Protein AF-A0A7S0RAL2-F1 (afdb_monomer)

Structure (mmCIF, N/CA/C/O backbone):
data_AF-A0A7S0RAL2-F1
#
_entry.id   AF-A0A7S0RAL2-F1
#
loop_
_atom_site.group_PDB
_atom_site.id
_atom_site.type_symbol
_atom_site.label_atom_id
_atom_site.label_alt_id
_atom_site.label_comp_id
_atom_site.label_asym_id
_atom_site.label_entity_id
_atom_site.label_seq_id
_atom_site.pdbx_PDB_ins_code
_atom_site.Cartn_x
_atom_site.Cartn_y
_atom_site.Cartn_z
_atom_site.occupancy
_atom_site.B_iso_or_equiv
_atom_site.auth_seq_id
_atom_site.auth_comp_id
_atom_site.auth_asym_id
_atom_site.auth_atom_id
_atom_site.pdbx_PDB_model_num
ATOM 1 N N . MET A 1 1 ? 19.451 -17.741 -14.970 1.00 53.69 1 MET A N 1
ATOM 2 C CA . MET A 1 1 ? 18.753 -16.896 -13.976 1.00 53.69 1 MET A CA 1
ATOM 3 C C . MET A 1 1 ? 18.275 -17.807 -12.854 1.00 53.69 1 MET A C 1
ATOM 5 O O . MET A 1 1 ? 17.764 -18.877 -13.167 1.00 53.69 1 MET A O 1
ATOM 9 N N . GLY A 1 2 ? 18.556 -17.468 -11.593 1.00 55.97 2 GLY A N 1
ATOM 10 C CA . GLY A 1 2 ? 18.489 -18.408 -10.472 1.00 55.97 2 GLY A CA 1
ATOM 11 C C . GLY A 1 2 ? 17.075 -18.847 -10.088 1.00 55.97 2 GLY A C 1
ATOM 12 O O . GLY A 1 2 ? 16.142 -18.049 -10.054 1.00 55.97 2 GLY A O 1
ATOM 13 N N . PHE A 1 3 ? 16.937 -20.123 -9.722 1.00 60.19 3 PHE A N 1
ATOM 14 C CA . PHE A 1 3 ? 15.756 -20.739 -9.095 1.00 60.19 3 PHE A CA 1
ATOM 15 C C . PHE A 1 3 ? 15.164 -19.904 -7.933 1.00 60.19 3 PHE A C 1
ATOM 17 O O . PHE A 1 3 ? 13.965 -19.965 -7.647 1.00 60.19 3 PHE A O 1
ATOM 24 N N . LEU A 1 4 ? 15.998 -19.077 -7.296 1.00 65.38 4 LEU A N 1
ATOM 25 C CA . LEU A 1 4 ? 15.668 -18.214 -6.164 1.00 65.38 4 LEU A CA 1
ATOM 26 C C . LEU A 1 4 ? 14.672 -17.087 -6.497 1.00 65.38 4 LEU A C 1
ATOM 28 O O . LEU A 1 4 ? 13.792 -16.811 -5.687 1.00 65.38 4 LEU A O 1
ATOM 32 N N . SER A 1 5 ? 14.734 -16.457 -7.677 1.00 70.19 5 SER A N 1
ATOM 33 C CA . SER A 1 5 ? 13.806 -15.358 -8.013 1.00 70.19 5 SER A CA 1
ATOM 34 C C . SER A 1 5 ? 12.401 -15.863 -8.357 1.00 70.19 5 SER A C 1
ATOM 36 O O . SER A 1 5 ? 11.403 -15.275 -7.936 1.00 70.19 5 SER A O 1
ATOM 38 N N . HIS A 1 6 ? 12.316 -16.998 -9.059 1.00 76.38 6 HIS A N 1
ATOM 39 C CA . HIS A 1 6 ? 11.044 -17.640 -9.395 1.00 76.38 6 HIS A CA 1
ATOM 40 C C . HIS A 1 6 ? 10.323 -18.148 -8.139 1.00 76.38 6 HIS A C 1
ATOM 42 O O . HIS A 1 6 ? 9.133 -17.889 -7.947 1.00 76.38 6 HIS A O 1
ATOM 48 N N . SER A 1 7 ? 11.058 -18.828 -7.254 1.00 83.94 7 SER A N 1
ATOM 49 C CA . SER A 1 7 ? 10.525 -19.307 -5.975 1.00 83.94 7 SER A CA 1
ATOM 50 C C . SER A 1 7 ? 10.104 -18.151 -5.064 1.00 83.94 7 SER A C 1
ATOM 52 O O . SER A 1 7 ? 9.001 -18.191 -4.524 1.00 83.94 7 SER A O 1
ATOM 54 N N . ALA A 1 8 ? 10.896 -17.078 -4.965 1.00 86.62 8 ALA A N 1
ATOM 55 C CA . ALA A 1 8 ? 10.539 -15.896 -4.177 1.00 86.62 8 ALA A CA 1
ATOM 56 C C . ALA A 1 8 ? 9.248 -15.212 -4.665 1.00 86.62 8 ALA A C 1
ATOM 58 O O . ALA A 1 8 ? 8.405 -14.840 -3.848 1.00 86.62 8 ALA A O 1
ATOM 59 N N . GLY A 1 9 ? 9.052 -15.086 -5.983 1.00 90.56 9 GLY A N 1
ATOM 60 C CA . GLY A 1 9 ? 7.821 -14.528 -6.554 1.00 90.56 9 GLY A CA 1
ATOM 61 C C . GLY A 1 9 ? 6.576 -15.370 -6.244 1.00 90.56 9 GLY A C 1
ATOM 62 O O . GLY A 1 9 ? 5.520 -14.825 -5.918 1.00 90.56 9 GLY A O 1
ATOM 63 N N . LEU A 1 10 ? 6.691 -16.701 -6.286 1.00 92.06 10 LEU A N 1
ATOM 64 C CA . LEU A 1 10 ? 5.607 -17.602 -5.877 1.00 92.06 10 LEU A CA 1
ATOM 65 C C . LEU A 1 10 ? 5.315 -17.500 -4.377 1.00 92.06 10 LEU A C 1
ATOM 67 O O . LEU A 1 10 ? 4.150 -17.400 -3.991 1.00 92.06 10 LEU A O 1
ATOM 71 N N . VAL A 1 11 ? 6.356 -17.469 -3.540 1.00 95.12 11 VAL A N 1
ATOM 72 C CA . VAL A 1 11 ? 6.219 -17.309 -2.085 1.00 95.12 11 VAL A CA 1
ATOM 73 C C . VAL A 1 11 ? 5.500 -16.004 -1.751 1.00 95.12 11 VAL A C 1
ATOM 75 O O . VAL A 1 11 ? 4.559 -16.034 -0.963 1.00 95.12 11 VAL A O 1
ATOM 78 N N . LEU A 1 12 ? 5.854 -14.881 -2.389 1.00 95.75 12 LEU A N 1
ATOM 79 C CA . LEU A 1 12 ? 5.143 -13.609 -2.201 1.00 95.75 12 LEU A CA 1
ATOM 80 C C . LEU A 1 12 ? 3.639 -13.744 -2.457 1.00 95.75 12 LEU A C 1
ATOM 82 O O . LEU A 1 12 ? 2.837 -13.295 -1.645 1.00 95.75 12 LEU A O 1
ATOM 86 N N . ARG A 1 13 ? 3.240 -14.422 -3.536 1.00 95.50 13 ARG A N 1
ATOM 87 C CA . ARG A 1 13 ? 1.819 -14.598 -3.872 1.00 95.50 13 ARG A CA 1
ATOM 88 C C . ARG A 1 13 ? 1.082 -15.501 -2.896 1.00 95.50 13 ARG A C 1
ATOM 90 O O . ARG A 1 13 ? -0.059 -15.206 -2.549 1.00 95.50 13 ARG A O 1
ATOM 97 N N . VAL A 1 14 ? 1.730 -16.558 -2.407 1.00 97.75 14 VAL A N 1
ATOM 98 C CA . VAL A 1 14 ? 1.182 -17.387 -1.322 1.00 97.75 14 VAL A CA 1
ATOM 99 C C . VAL A 1 14 ? 0.990 -16.545 -0.058 1.00 97.75 14 VAL A C 1
ATOM 101 O O . VAL A 1 14 ? -0.061 -16.626 0.576 1.00 97.75 14 VAL A O 1
ATOM 104 N N . LEU A 1 15 ? 1.954 -15.683 0.274 1.00 98.25 15 LEU A N 1
ATOM 105 C CA . LEU A 1 15 ? 1.847 -14.767 1.409 1.00 98.25 15 LEU A CA 1
ATOM 106 C C . LEU A 1 15 ? 0.734 -13.723 1.217 1.00 98.25 15 LEU A C 1
ATOM 108 O O . LEU A 1 15 ? 0.061 -13.396 2.189 1.00 98.25 15 LEU A O 1
ATOM 112 N N . TYR A 1 16 ? 0.473 -13.244 -0.005 1.00 98.19 16 TYR A N 1
ATOM 113 C CA . TYR A 1 16 ? -0.676 -12.369 -0.286 1.00 98.19 16 TYR A CA 1
ATOM 114 C C . TYR A 1 16 ? -2.007 -13.080 -0.063 1.00 98.19 16 TYR A C 1
ATOM 116 O O . TYR A 1 16 ? -2.922 -12.509 0.527 1.00 98.19 16 TYR A O 1
ATOM 124 N N . ILE A 1 17 ? -2.120 -14.335 -0.502 1.00 98.00 17 ILE A N 1
ATOM 125 C CA . ILE A 1 17 ? -3.319 -15.143 -0.261 1.00 98.00 17 ILE A CA 1
ATOM 126 C C . ILE A 1 17 ? -3.504 -15.345 1.245 1.00 98.00 17 ILE A C 1
ATOM 128 O O . ILE A 1 17 ? -4.602 -15.133 1.754 1.00 98.00 17 ILE A O 1
ATOM 132 N N . ALA A 1 18 ? -2.432 -15.680 1.969 1.00 98.19 18 ALA A N 1
ATOM 133 C CA . ALA A 1 18 ? -2.465 -15.797 3.422 1.00 98.19 18 ALA A CA 1
ATOM 134 C C . ALA A 1 18 ? -2.881 -14.478 4.094 1.00 98.19 18 ALA A C 1
ATOM 136 O O . ALA A 1 18 ? -3.736 -14.498 4.975 1.00 98.19 18 ALA A O 1
ATOM 137 N N . TRP A 1 19 ? -2.347 -13.333 3.646 1.00 98.25 19 TRP A N 1
ATOM 138 C CA . TRP A 1 19 ? -2.747 -12.009 4.129 1.00 98.25 19 TRP A CA 1
ATOM 139 C C . TRP A 1 19 ? -4.249 -11.800 3.997 1.00 98.25 19 TRP A C 1
ATOM 141 O O . TRP A 1 19 ? -4.912 -11.475 4.981 1.00 98.25 19 TRP A O 1
ATOM 151 N N . VAL A 1 20 ? -4.781 -12.017 2.787 1.00 96.44 20 VAL A N 1
ATOM 152 C CA . VAL A 1 20 ? -6.209 -11.881 2.507 1.00 96.44 20 VAL A CA 1
ATOM 153 C C . VAL A 1 20 ? -6.984 -12.814 3.433 1.00 96.44 20 VAL A C 1
ATOM 155 O O . VAL A 1 20 ? -7.770 -12.342 4.236 1.00 96.44 20 VAL A O 1
ATOM 158 N N . VAL A 1 21 ? -6.706 -14.115 3.447 1.00 95.81 21 VAL A N 1
ATOM 159 C CA . VAL A 1 21 ? -7.434 -15.063 4.310 1.00 95.81 21 VAL A CA 1
ATOM 160 C C . VAL A 1 21 ? -7.442 -14.627 5.782 1.00 95.81 21 VAL A C 1
ATOM 162 O O . VAL A 1 21 ? -8.502 -14.619 6.407 1.00 95.81 21 VAL A O 1
ATOM 165 N N . VAL A 1 22 ? -6.300 -14.206 6.332 1.00 96.12 22 VAL A N 1
ATOM 166 C CA . VAL A 1 22 ? -6.208 -13.811 7.745 1.00 96.12 22 VAL A CA 1
ATOM 167 C C . VAL A 1 22 ? -6.958 -12.505 8.028 1.00 96.12 22 VAL A C 1
ATOM 169 O O . VAL A 1 22 ? -7.634 -12.429 9.054 1.00 96.12 22 VAL A O 1
ATOM 172 N N . ILE A 1 23 ? -6.908 -11.491 7.152 1.00 94.00 23 ILE A N 1
ATOM 173 C CA . ILE A 1 23 ? -7.658 -10.239 7.384 1.00 94.00 23 ILE A CA 1
ATOM 174 C C . ILE A 1 23 ? -9.172 -10.472 7.314 1.00 94.00 23 ILE A C 1
ATOM 176 O O . ILE A 1 23 ? -9.925 -9.910 8.107 1.00 94.00 23 ILE A O 1
ATOM 180 N N . LEU A 1 24 ? -9.618 -11.379 6.444 1.00 91.38 24 LEU A N 1
ATOM 181 C CA . LEU A 1 24 ? -11.019 -11.789 6.358 1.00 91.38 24 LEU A CA 1
ATOM 182 C C . LEU A 1 24 ? -11.475 -12.571 7.605 1.00 91.38 24 LEU A C 1
ATOM 184 O O . LEU A 1 24 ? -12.574 -12.351 8.127 1.00 91.38 24 LEU A O 1
ATOM 188 N N . MET A 1 25 ? -10.619 -13.457 8.125 1.00 91.25 25 MET A N 1
ATOM 189 C CA . MET A 1 25 ? -10.857 -14.142 9.401 1.00 91.25 25 MET A CA 1
ATOM 190 C C . MET A 1 25 ? -10.917 -13.152 10.565 1.00 91.25 25 MET A C 1
ATOM 192 O O . MET A 1 25 ? -11.799 -13.265 11.414 1.00 91.25 25 MET A O 1
ATOM 196 N N . TRP A 1 26 ? -10.026 -12.156 10.590 1.00 90.88 26 TRP A N 1
ATOM 197 C CA . TRP A 1 26 ? -10.006 -11.136 11.635 1.00 90.88 26 TRP A CA 1
ATOM 198 C C . TRP A 1 26 ? -11.343 -10.397 11.731 1.00 90.88 26 TRP A C 1
ATOM 200 O O . TRP A 1 26 ? -11.911 -10.306 12.819 1.00 90.88 26 TRP A O 1
ATOM 210 N N . PHE A 1 27 ? -11.900 -9.955 10.602 1.00 86.62 27 PHE A N 1
ATOM 211 C CA . PHE A 1 27 ? -13.203 -9.283 10.593 1.00 86.62 27 PHE A CA 1
ATOM 212 C C . PHE A 1 27 ? -14.347 -10.199 11.017 1.00 86.62 27 PHE A C 1
ATOM 214 O O . PHE A 1 27 ? -15.251 -9.757 11.724 1.00 86.62 27 PHE A O 1
ATOM 221 N N . SER A 1 28 ? -14.268 -11.485 10.674 1.00 86.38 28 SER A N 1
ATOM 222 C CA . SER A 1 28 ? -15.237 -12.481 11.139 1.00 86.38 28 SER A CA 1
ATOM 223 C C . SER A 1 28 ? -15.218 -12.617 12.671 1.00 86.38 28 SER A C 1
ATOM 225 O O . SER A 1 28 ? -16.270 -12.773 13.286 1.00 86.38 28 SER A O 1
ATOM 227 N N . TYR A 1 29 ? -14.050 -12.478 13.313 1.00 86.12 29 TYR A N 1
ATOM 228 C CA . TYR A 1 29 ? -13.937 -12.457 14.776 1.00 86.12 29 TYR A CA 1
ATOM 229 C C . TYR A 1 29 ? -14.440 -11.163 15.424 1.00 86.12 29 TYR A C 1
ATOM 231 O O . TYR A 1 29 ? -14.793 -11.185 16.602 1.00 86.12 29 TYR A O 1
ATOM 239 N N . GLU A 1 30 ? -14.470 -10.034 14.710 1.00 76.44 30 GLU A N 1
ATOM 240 C CA . GLU A 1 30 ? -15.040 -8.779 15.229 1.00 76.44 30 GLU A CA 1
ATOM 241 C C . GLU A 1 30 ? -16.576 -8.776 15.250 1.00 76.44 30 GLU A C 1
ATOM 243 O O . GLU A 1 30 ? -17.173 -7.885 15.849 1.00 76.44 30 GLU A O 1
ATOM 248 N N . GLY A 1 31 ? -17.230 -9.777 14.647 1.00 67.12 31 GLY A N 1
ATOM 249 C CA . GLY A 1 31 ? -18.690 -9.912 14.676 1.00 67.12 31 GLY A CA 1
ATOM 250 C C . GLY A 1 31 ? -19.434 -8.836 13.879 1.00 67.12 31 GLY A C 1
ATOM 251 O O . GLY A 1 31 ? -20.654 -8.729 13.980 1.00 67.12 31 GLY A O 1
ATOM 252 N N . LEU A 1 32 ? -18.715 -8.040 13.085 1.00 60.72 32 LEU A N 1
ATOM 253 C CA . LEU A 1 32 ? -19.287 -7.148 12.087 1.00 60.72 32 LEU A CA 1
ATOM 254 C C . LEU A 1 32 ? -19.414 -7.942 10.792 1.00 60.72 32 LEU A C 1
ATOM 256 O O . LEU A 1 32 ? -18.402 -8.375 10.233 1.00 60.72 32 LEU A O 1
ATOM 260 N N . ASN A 1 33 ? -20.641 -8.136 10.297 1.00 59.34 33 ASN A N 1
ATOM 261 C CA . ASN A 1 33 ? -20.794 -8.615 8.929 1.00 59.34 33 ASN A CA 1
ATOM 262 C C . ASN A 1 33 ? -20.055 -7.629 8.021 1.00 59.34 33 ASN A C 1
ATOM 264 O O . ASN A 1 33 ? -20.080 -6.420 8.236 1.00 59.34 33 ASN A O 1
ATOM 268 N N . TRP A 1 34 ? -19.372 -8.160 7.019 1.00 55.97 34 TRP A N 1
ATOM 269 C CA . TRP A 1 34 ? -18.393 -7.472 6.176 1.00 55.97 34 TRP A CA 1
ATOM 270 C C . TRP A 1 34 ? -18.851 -6.152 5.542 1.00 55.97 34 TRP A C 1
ATOM 272 O O . TRP A 1 34 ? -18.027 -5.358 5.093 1.00 55.97 34 TRP A O 1
ATOM 282 N N . PHE A 1 35 ? -20.164 -5.944 5.499 1.00 62.31 35 PHE A N 1
ATOM 283 C CA . PHE A 1 35 ? -20.834 -4.799 4.902 1.00 62.31 35 PHE A CA 1
ATOM 284 C C . PHE A 1 35 ? -21.908 -4.202 5.819 1.00 62.31 35 PHE A C 1
ATOM 286 O O . PHE A 1 35 ? -22.641 -3.315 5.387 1.00 62.31 35 PHE A O 1
ATOM 293 N N . ASP A 1 36 ? -22.013 -4.672 7.064 1.00 66.38 36 ASP A N 1
ATOM 294 C CA . ASP A 1 36 ? -22.975 -4.122 8.007 1.00 66.38 36 ASP A CA 1
ATOM 295 C C . ASP A 1 36 ? -22.509 -2.783 8.550 1.00 66.38 36 ASP A C 1
ATOM 297 O O . ASP A 1 36 ? -21.322 -2.468 8.685 1.00 66.38 36 ASP A O 1
ATOM 301 N N . THR A 1 37 ? -23.500 -1.976 8.882 1.00 76.44 37 THR A N 1
ATOM 302 C CA . THR A 1 37 ? -23.275 -0.684 9.490 1.00 76.44 37 THR A CA 1
ATOM 303 C C . THR A 1 37 ? -23.002 -0.810 10.985 1.00 76.44 37 THR A C 1
ATOM 305 O O . THR A 1 37 ? -23.701 -1.527 11.700 1.00 76.44 37 THR A O 1
ATOM 308 N N . GLU A 1 38 ? -22.038 -0.047 11.488 1.00 80.62 38 GLU A N 1
ATOM 309 C CA . GLU A 1 38 ? -21.788 0.076 12.922 1.00 80.62 38 GLU A CA 1
ATOM 310 C C . GLU A 1 38 ? -22.847 0.974 13.583 1.00 80.62 38 GLU A C 1
ATOM 312 O O . GLU A 1 38 ? -23.448 1.839 12.945 1.00 80.62 38 GLU A O 1
ATOM 317 N N . LYS A 1 39 ? -23.079 0.805 14.888 1.00 76.00 39 LYS A N 1
ATOM 318 C CA . LYS A 1 39 ? -24.023 1.659 15.625 1.00 76.00 39 LYS A CA 1
ATOM 319 C C . LYS A 1 39 ? -23.447 3.063 15.835 1.00 76.00 39 LYS A C 1
ATOM 321 O O . LYS A 1 39 ? -22.271 3.211 16.187 1.00 76.00 39 LYS A O 1
ATOM 326 N N . LYS A 1 40 ? -24.286 4.090 15.673 1.00 75.62 40 LYS A N 1
ATOM 327 C CA . LYS A 1 40 ? -23.977 5.455 16.124 1.00 75.62 40 LYS A CA 1
ATOM 328 C C . LYS A 1 40 ? -23.982 5.546 17.647 1.00 75.62 40 LYS A C 1
ATOM 330 O O . LYS A 1 40 ? -24.638 4.759 18.327 1.00 75.62 40 LYS A O 1
ATOM 335 N N . LYS A 1 41 ? -23.289 6.557 18.180 1.00 68.38 41 LYS A N 1
ATOM 336 C CA . LYS A 1 41 ? -23.316 6.886 19.616 1.00 68.38 41 LYS A CA 1
ATOM 337 C C . LYS A 1 41 ? -24.685 7.378 20.101 1.00 68.38 41 LYS A C 1
ATOM 339 O O . LYS A 1 41 ? -24.994 7.192 21.269 1.00 68.38 41 LYS A O 1
ATOM 344 N N . ASP A 1 42 ? -25.482 7.993 19.232 1.00 73.75 42 ASP A N 1
ATOM 345 C CA . ASP A 1 42 ? -26.793 8.576 19.554 1.00 73.75 42 ASP A CA 1
ATOM 346 C C . ASP A 1 42 ? -27.969 7.590 19.401 1.00 73.75 42 ASP A C 1
ATOM 348 O O . ASP A 1 42 ? -29.120 7.971 19.589 1.00 73.75 42 ASP A O 1
ATOM 352 N N . GLY A 1 43 ? -27.700 6.323 19.064 1.0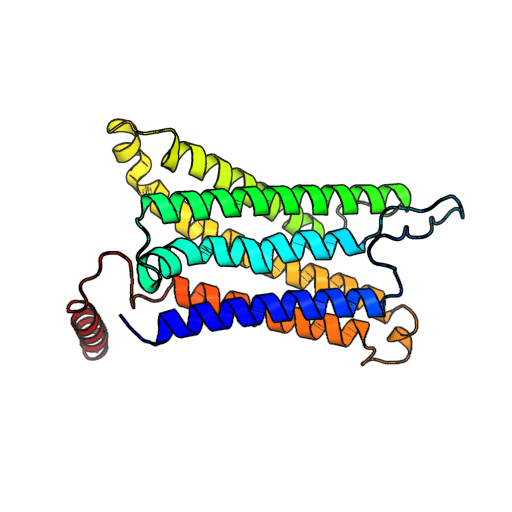0 64.81 43 GLY A N 1
ATOM 353 C CA . GLY A 1 43 ? -28.737 5.308 18.854 1.00 64.81 43 GLY A CA 1
ATOM 354 C C . GLY A 1 43 ? -29.516 5.440 17.538 1.00 64.81 43 GLY A C 1
ATOM 355 O O . GLY A 1 43 ? -30.482 4.704 17.346 1.00 64.81 43 GLY A O 1
ATOM 356 N N . GLY A 1 44 ? -29.114 6.342 16.632 1.00 66.81 44 GLY A N 1
ATOM 357 C CA . GLY A 1 44 ? -29.694 6.464 15.292 1.00 66.81 44 GLY A CA 1
ATOM 358 C C . GLY A 1 44 ? -29.329 5.308 14.344 1.00 66.81 44 GLY A C 1
ATOM 359 O O . GLY A 1 44 ? -28.794 4.277 14.750 1.00 66.81 44 GLY A O 1
ATOM 360 N N . GLY A 1 45 ? -29.607 5.492 13.045 1.00 70.81 45 GLY A N 1
ATOM 361 C CA . GLY A 1 45 ? -29.279 4.519 11.990 1.00 70.81 45 GLY A CA 1
ATOM 362 C C . GLY A 1 45 ? -27.782 4.187 11.882 1.00 70.81 45 GLY A C 1
ATOM 363 O O . GLY A 1 45 ? -26.938 4.817 12.515 1.00 70.81 45 GLY A O 1
ATOM 364 N N . GLY A 1 46 ? -27.440 3.199 11.060 1.00 79.69 46 GLY A N 1
ATOM 365 C CA . GLY A 1 46 ? -26.081 2.673 10.965 1.00 79.69 46 GLY A CA 1
ATOM 366 C C . GLY A 1 46 ? -25.048 3.583 10.276 1.00 79.69 46 GLY A C 1
ATOM 367 O O . GLY A 1 46 ? -25.388 4.342 9.371 1.00 79.69 46 GLY A O 1
ATOM 368 N N . VAL A 1 47 ? -23.777 3.483 10.687 1.00 83.69 47 VAL A N 1
ATOM 369 C CA . VAL A 1 47 ? -22.613 4.139 10.055 1.00 83.69 47 VAL A CA 1
ATOM 370 C C . VAL A 1 47 ? -21.786 3.153 9.250 1.00 83.69 47 VAL A C 1
ATOM 372 O O . VAL A 1 47 ? -21.764 1.963 9.550 1.00 83.69 47 VAL A O 1
ATOM 375 N N . VAL A 1 48 ? -21.051 3.637 8.253 1.00 86.44 48 VAL A N 1
ATOM 376 C CA . VAL A 1 48 ? -20.136 2.781 7.481 1.00 86.44 48 VAL A CA 1
ATOM 377 C C . VAL A 1 48 ? -19.115 2.099 8.395 1.00 86.44 48 VAL A C 1
ATOM 379 O O . VAL A 1 48 ? -18.577 2.754 9.284 1.00 86.44 48 VAL A O 1
ATOM 382 N N . SER A 1 49 ? -18.844 0.803 8.209 1.00 88.81 49 SER A N 1
ATOM 383 C CA . SER A 1 49 ? -17.906 0.095 9.087 1.00 88.81 49 SER A CA 1
ATOM 384 C C . SER A 1 49 ? -16.480 0.637 8.966 1.00 88.81 49 SER A C 1
ATOM 386 O O . SER A 1 49 ? -15.984 0.922 7.873 1.00 88.81 49 SER A O 1
ATOM 388 N N . PHE A 1 50 ? -15.796 0.728 10.104 1.00 90.00 50 PHE A N 1
ATOM 389 C CA . PHE A 1 50 ? -14.372 1.005 10.179 1.00 90.00 50 PHE A CA 1
ATOM 390 C C . PHE A 1 50 ? -13.553 -0.057 9.441 1.00 90.00 50 PHE A C 1
ATOM 392 O O . PHE A 1 50 ? -12.528 0.297 8.874 1.00 90.00 50 PHE A O 1
ATOM 399 N N . ASN A 1 51 ? -14.005 -1.317 9.381 1.00 91.38 51 ASN A N 1
ATOM 400 C CA . ASN A 1 51 ? -13.248 -2.444 8.815 1.00 91.38 51 ASN A CA 1
ATOM 401 C C . ASN A 1 51 ? -12.899 -2.275 7.332 1.00 91.38 51 ASN A C 1
ATOM 403 O O . ASN A 1 51 ? -11.902 -2.828 6.865 1.00 91.38 51 ASN A O 1
ATOM 407 N N . PHE A 1 52 ? -13.632 -1.431 6.602 1.00 91.81 52 PHE A N 1
ATOM 408 C CA . PHE A 1 52 ? -13.235 -1.054 5.252 1.00 91.81 52 PHE A CA 1
ATOM 409 C C . PHE A 1 52 ? -11.887 -0.329 5.214 1.00 91.81 52 PHE A C 1
ATOM 411 O O . PHE A 1 52 ? -11.118 -0.531 4.281 1.00 91.81 52 PHE A O 1
ATOM 418 N N . HIS A 1 53 ? -11.557 0.480 6.219 1.00 95.00 53 HIS A N 1
ATOM 419 C CA . HIS A 1 53 ? -10.283 1.186 6.259 1.00 95.00 53 HIS A CA 1
ATOM 420 C C . HIS A 1 53 ? -9.075 0.229 6.262 1.00 95.00 53 HIS A C 1
ATOM 422 O O . HIS A 1 53 ? -8.312 0.262 5.295 1.00 95.00 53 HIS A O 1
ATOM 428 N N . PRO A 1 54 ? -8.890 -0.669 7.254 1.00 95.06 54 PRO A N 1
ATOM 429 C CA . PRO A 1 54 ? -7.783 -1.615 7.227 1.00 95.06 54 PRO A CA 1
ATOM 430 C C . PRO A 1 54 ? -7.867 -2.577 6.035 1.00 95.06 54 PRO A C 1
ATOM 432 O O . PRO A 1 54 ? -6.817 -2.956 5.523 1.00 95.06 54 PRO A O 1
ATOM 435 N N . LEU A 1 55 ? -9.061 -2.925 5.532 1.00 94.62 55 LEU A N 1
ATOM 436 C CA . LEU A 1 55 ? -9.202 -3.745 4.322 1.00 94.62 55 LEU A CA 1
ATOM 437 C C . LEU A 1 55 ? -8.596 -3.059 3.092 1.00 94.62 55 LEU A C 1
ATOM 439 O O . LEU A 1 55 ? -7.670 -3.588 2.482 1.00 94.62 55 LEU A O 1
ATOM 443 N N . PHE A 1 56 ? -9.101 -1.873 2.740 1.00 97.00 56 PHE A N 1
ATOM 444 C CA . PHE A 1 56 ? -8.672 -1.146 1.547 1.00 97.00 56 PHE A CA 1
ATOM 445 C C . PHE A 1 56 ? -7.215 -0.690 1.662 1.00 97.00 56 PHE A C 1
ATOM 447 O O . PHE A 1 56 ? -6.449 -0.870 0.716 1.00 97.00 56 PHE A O 1
ATOM 454 N N . MET A 1 57 ? -6.807 -0.153 2.818 1.00 98.12 57 MET A N 1
ATOM 455 C CA . MET A 1 57 ? -5.443 0.350 3.014 1.00 98.12 57 MET A CA 1
ATOM 456 C C . MET A 1 57 ? -4.412 -0.778 2.989 1.00 98.12 57 MET A C 1
ATOM 458 O O . MET A 1 57 ? -3.388 -0.654 2.319 1.00 98.12 57 MET A O 1
ATOM 462 N N . SER A 1 58 ? -4.668 -1.892 3.683 1.00 97.00 58 SER A N 1
ATOM 463 C CA . SER A 1 58 ? -3.700 -2.990 3.696 1.00 97.00 58 SER A CA 1
ATOM 464 C C . SER A 1 58 ? -3.670 -3.761 2.383 1.00 97.00 58 SER A C 1
ATOM 466 O O . SER A 1 58 ? -2.589 -4.132 1.944 1.00 97.00 58 SER A O 1
ATOM 468 N N . PHE A 1 59 ? -4.803 -3.945 1.701 1.00 98.12 59 PHE A N 1
ATOM 469 C CA . PHE A 1 59 ? -4.798 -4.557 0.374 1.00 98.12 59 PHE A CA 1
ATOM 470 C C . PHE A 1 59 ? -4.036 -3.689 -0.637 1.00 98.12 59 PHE A C 1
ATOM 472 O O . PHE A 1 59 ? -3.225 -4.203 -1.409 1.00 98.12 59 PHE A O 1
ATOM 479 N N . ALA A 1 60 ? -4.221 -2.364 -0.583 1.00 98.56 60 ALA A N 1
ATOM 480 C CA . ALA A 1 60 ? -3.457 -1.429 -1.400 1.00 98.56 60 ALA A CA 1
ATOM 481 C C . ALA A 1 60 ? -1.951 -1.542 -1.143 1.00 98.56 60 ALA A C 1
ATOM 483 O O . ALA A 1 60 ? -1.183 -1.682 -2.084 1.00 98.56 60 ALA A O 1
ATOM 484 N N . VAL A 1 61 ? -1.515 -1.501 0.116 1.00 98.50 61 VAL A N 1
ATOM 485 C CA . VAL A 1 61 ? -0.084 -1.425 0.447 1.00 98.50 61 VAL A CA 1
ATOM 486 C C . VAL A 1 61 ? 0.594 -2.798 0.438 1.00 98.50 61 VAL A C 1
ATOM 488 O O . VAL A 1 61 ? 1.625 -2.971 -0.206 1.00 98.50 61 VAL A O 1
ATOM 491 N N . VAL A 1 62 ? 0.032 -3.779 1.142 1.00 98.62 62 VAL A N 1
ATOM 492 C CA . VAL A 1 62 ? 0.684 -5.075 1.397 1.00 98.62 62 VAL A CA 1
ATOM 493 C C . VAL A 1 62 ? 0.623 -6.012 0.195 1.00 98.62 62 VAL A C 1
ATOM 495 O O . VAL A 1 62 ? 1.507 -6.845 0.019 1.00 98.62 62 VAL A O 1
ATOM 498 N N . VAL A 1 63 ? -0.415 -5.886 -0.634 1.00 98.50 63 VAL A N 1
ATOM 499 C CA . VAL A 1 63 ? -0.596 -6.744 -1.810 1.00 98.50 63 VAL A CA 1
ATOM 500 C C . VAL A 1 63 ? -0.255 -5.972 -3.079 1.00 98.50 63 VAL A C 1
ATOM 502 O O . VAL A 1 63 ? 0.726 -6.283 -3.753 1.00 98.50 63 VAL A O 1
ATOM 505 N N . LEU A 1 64 ? -1.039 -4.941 -3.406 1.00 98.50 64 LEU A N 1
ATOM 506 C CA . LEU A 1 64 ? -0.944 -4.285 -4.712 1.00 98.50 64 LEU A CA 1
ATOM 507 C C . LEU A 1 64 ? 0.341 -3.466 -4.878 1.00 98.50 64 LEU A C 1
ATOM 509 O O . LEU A 1 64 ? 1.003 -3.579 -5.908 1.00 98.50 64 LEU A O 1
ATOM 513 N N . MET A 1 65 ? 0.713 -2.659 -3.882 1.00 98.44 65 MET A N 1
ATOM 514 C CA . MET A 1 65 ? 1.918 -1.830 -3.940 1.00 98.44 65 MET A CA 1
ATOM 515 C C . MET A 1 65 ? 3.174 -2.700 -3.894 1.00 98.44 65 MET A C 1
ATOM 517 O O . MET A 1 65 ? 4.123 -2.422 -4.626 1.00 98.44 65 MET A O 1
ATOM 521 N N . THR A 1 66 ? 3.174 -3.783 -3.107 1.00 98.31 66 THR A N 1
ATOM 522 C CA . THR A 1 66 ? 4.268 -4.760 -3.126 1.00 98.31 66 THR A CA 1
ATOM 523 C C . THR A 1 66 ? 4.435 -5.393 -4.507 1.00 98.31 66 THR A C 1
ATOM 525 O O . THR A 1 66 ? 5.542 -5.340 -5.044 1.00 98.31 66 THR A O 1
ATOM 528 N N . GLU A 1 67 ? 3.364 -5.921 -5.115 1.00 97.50 67 GLU A N 1
ATOM 529 C CA . GLU A 1 67 ? 3.423 -6.515 -6.463 1.00 97.50 67 GLU A CA 1
ATOM 530 C C . GLU A 1 67 ? 3.863 -5.471 -7.504 1.00 97.50 67 GLU A C 1
ATOM 532 O O . GLU A 1 67 ? 4.714 -5.745 -8.352 1.00 97.50 67 GLU A O 1
ATOM 537 N N . ALA A 1 68 ? 3.364 -4.234 -7.403 1.00 97.19 68 ALA A N 1
ATOM 538 C CA . ALA A 1 68 ? 3.775 -3.137 -8.275 1.00 97.19 68 ALA A CA 1
ATOM 539 C C . ALA A 1 68 ? 5.278 -2.857 -8.168 1.00 97.19 68 ALA A C 1
ATOM 541 O O . ALA A 1 68 ? 5.946 -2.674 -9.190 1.00 97.19 68 ALA A O 1
ATOM 542 N N . MET A 1 69 ? 5.826 -2.842 -6.952 1.00 95.38 69 MET A N 1
ATOM 543 C CA . MET A 1 69 ? 7.244 -2.590 -6.709 1.00 95.38 69 MET A CA 1
ATOM 544 C C . MET A 1 69 ? 8.133 -3.677 -7.318 1.00 95.38 69 MET A C 1
ATOM 546 O O . MET A 1 69 ? 9.117 -3.349 -7.980 1.00 95.38 69 MET A O 1
ATOM 550 N N . VAL A 1 70 ? 7.781 -4.956 -7.154 1.00 94.50 70 VAL A N 1
ATOM 551 C CA . VAL A 1 70 ? 8.586 -6.080 -7.672 1.00 94.50 70 VAL A CA 1
ATOM 552 C C . VAL A 1 70 ? 8.306 -6.421 -9.141 1.00 94.50 70 VAL A C 1
ATOM 554 O O . VAL A 1 70 ? 9.044 -7.212 -9.728 1.00 94.50 70 VAL A O 1
ATOM 557 N N . SER A 1 71 ? 7.288 -5.813 -9.761 1.00 93.25 71 SER A N 1
ATOM 558 C CA . SER A 1 71 ? 6.828 -6.128 -11.124 1.00 93.25 71 SER A CA 1
ATOM 559 C C . SER A 1 71 ? 7.938 -6.129 -12.178 1.00 93.25 71 SER A C 1
ATOM 561 O O . SER A 1 71 ? 8.047 -7.086 -12.932 1.00 93.25 71 SER A O 1
ATOM 563 N N . TYR A 1 72 ? 8.822 -5.12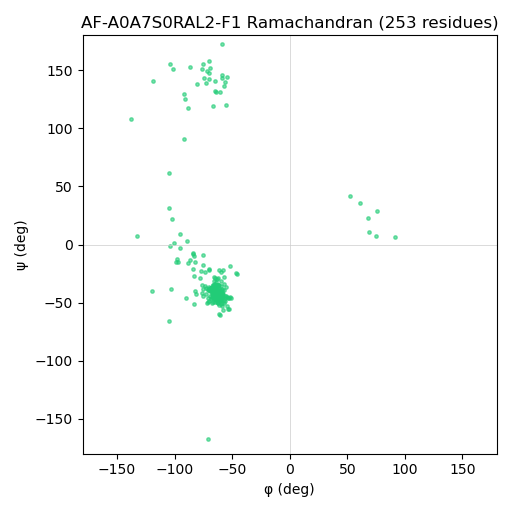8 -12.210 1.00 90.62 72 TYR A N 1
ATOM 564 C CA . TYR A 1 72 ? 9.946 -5.097 -13.157 1.00 90.62 72 TYR A CA 1
ATOM 565 C C . TYR A 1 72 ? 10.901 -6.285 -12.987 1.00 90.62 72 TYR A C 1
ATOM 567 O O . TYR A 1 72 ? 11.366 -6.850 -13.972 1.00 90.62 72 TYR A O 1
ATOM 575 N N . ARG A 1 73 ? 11.171 -6.698 -11.742 1.00 87.94 73 ARG A N 1
ATOM 576 C CA . ARG A 1 73 ? 12.057 -7.834 -11.448 1.00 87.94 73 ARG A CA 1
ATOM 577 C C . ARG A 1 73 ? 11.409 -9.156 -11.842 1.00 87.94 73 ARG A C 1
ATOM 579 O O . ARG A 1 73 ? 12.028 -9.957 -12.534 1.00 87.94 73 ARG A O 1
ATOM 586 N N . LEU A 1 74 ? 10.165 -9.373 -11.420 1.00 89.31 74 LEU A N 1
ATOM 587 C CA . LEU A 1 74 ? 9.473 -10.639 -11.648 1.00 89.31 74 LEU A CA 1
ATOM 588 C C . LEU A 1 74 ? 8.984 -10.770 -13.092 1.00 89.31 74 LEU A C 1
ATOM 590 O O . LEU A 1 74 ? 9.082 -11.833 -13.688 1.00 89.31 74 LEU A O 1
ATOM 594 N N . TYR A 1 75 ? 8.439 -9.718 -13.692 1.00 89.06 75 TYR A N 1
ATOM 595 C CA . TYR A 1 75 ? 7.741 -9.863 -14.968 1.00 89.06 75 TYR A CA 1
ATOM 596 C C . TYR A 1 75 ? 8.707 -9.867 -16.139 1.00 89.06 75 TYR A C 1
ATOM 598 O O . TYR A 1 75 ? 8.559 -10.706 -17.022 1.00 89.06 75 TYR A O 1
ATOM 606 N N . GLU A 1 76 ? 9.745 -9.031 -16.110 1.00 88.88 76 GLU A N 1
ATOM 607 C CA . GLU A 1 76 ? 10.819 -9.126 -17.104 1.00 88.88 76 GLU A CA 1
ATOM 608 C C . GLU A 1 76 ? 11.683 -10.359 -16.850 1.00 88.88 76 GLU A C 1
ATOM 610 O O . GLU A 1 76 ? 11.895 -11.162 -17.755 1.00 88.88 76 GLU A O 1
ATOM 615 N N . GLY A 1 77 ? 12.146 -10.541 -15.609 1.00 78.38 77 GLY A N 1
ATOM 616 C CA . GLY A 1 77 ? 13.128 -11.572 -15.290 1.00 78.38 77 GLY A CA 1
ATOM 617 C C . GLY A 1 77 ? 12.572 -12.992 -15.230 1.00 78.38 77 GLY A C 1
ATOM 618 O O . GLY A 1 77 ? 13.255 -13.937 -15.606 1.00 78.38 77 GLY A O 1
ATOM 619 N N . THR 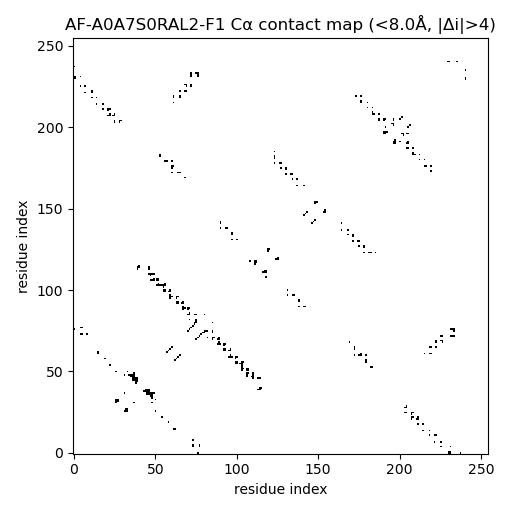A 1 78 ? 11.338 -13.174 -14.763 1.00 80.62 78 THR A N 1
ATOM 620 C CA . THR A 1 78 ? 10.748 -14.508 -14.577 1.00 80.62 78 THR A CA 1
ATOM 621 C C . THR A 1 78 ? 9.760 -14.870 -15.678 1.00 80.62 78 THR A C 1
ATOM 623 O O . THR A 1 78 ? 9.723 -16.024 -16.098 1.00 80.62 78 THR A O 1
ATOM 626 N N . TYR A 1 79 ? 8.962 -13.908 -16.145 1.00 83.00 79 TYR A N 1
ATOM 627 C CA . TYR A 1 79 ? 7.893 -14.156 -17.121 1.00 83.00 79 TYR A CA 1
ATOM 628 C C . TYR A 1 79 ? 8.235 -13.698 -18.545 1.00 83.00 79 TYR A C 1
ATOM 630 O O . TYR A 1 79 ? 7.430 -13.899 -19.452 1.00 83.00 79 TYR A O 1
ATOM 638 N N . GLY A 1 80 ? 9.418 -13.112 -18.766 1.00 85.25 80 GLY A N 1
ATOM 639 C CA . GLY A 1 80 ? 9.885 -12.702 -20.093 1.00 85.25 80 GLY A CA 1
ATOM 640 C C . GLY A 1 80 ? 9.096 -11.539 -20.700 1.00 85.25 80 GLY A C 1
ATOM 641 O O . GLY A 1 80 ? 9.055 -11.384 -21.920 1.00 85.25 80 GLY A O 1
ATOM 642 N N . PHE A 1 81 ? 8.428 -10.729 -19.875 1.00 90.69 81 PHE A N 1
ATOM 643 C CA . PHE A 1 81 ? 7.677 -9.574 -20.355 1.00 90.69 81 PHE A CA 1
ATOM 644 C C . PHE A 1 81 ? 8.628 -8.486 -20.848 1.00 90.69 81 PHE A C 1
ATOM 646 O O . PHE A 1 81 ? 9.716 -8.279 -20.316 1.00 90.69 81 PHE A O 1
ATOM 653 N N . THR A 1 82 ? 8.193 -7.735 -21.858 1.00 93.19 82 THR A N 1
ATOM 654 C CA . THR A 1 82 ? 8.952 -6.577 -22.334 1.00 93.19 82 THR A CA 1
ATOM 655 C C . THR A 1 82 ? 8.927 -5.451 -21.303 1.00 93.19 82 THR A C 1
ATOM 657 O O . THR A 1 82 ? 7.923 -5.256 -20.613 1.00 93.19 82 THR A O 1
ATOM 660 N N . HIS A 1 83 ? 9.971 -4.618 -21.282 1.00 87.31 83 HIS A N 1
ATOM 661 C CA . HIS A 1 83 ? 10.032 -3.467 -20.374 1.00 87.31 83 HIS A CA 1
ATOM 662 C C . HIS A 1 83 ? 8.827 -2.530 -20.509 1.00 87.31 83 HIS A C 1
ATOM 664 O O . HIS A 1 83 ? 8.320 -1.986 -19.525 1.00 87.31 83 HIS A O 1
ATOM 670 N N . SER A 1 84 ? 8.314 -2.336 -21.724 1.00 91.06 84 SER A N 1
ATOM 671 C CA . SER A 1 84 ? 7.110 -1.525 -21.934 1.00 91.06 84 SER A CA 1
ATOM 672 C C . SER A 1 84 ? 5.881 -2.122 -21.234 1.00 91.06 84 SER A C 1
ATOM 674 O O . SER A 1 84 ? 5.085 -1.384 -20.650 1.00 91.06 84 SER A O 1
ATOM 676 N N . SER A 1 85 ? 5.750 -3.452 -21.239 1.00 93.62 85 SER A N 1
ATOM 677 C CA . SER A 1 85 ? 4.651 -4.165 -20.579 1.00 93.62 85 SER A CA 1
ATOM 678 C C . SER A 1 85 ? 4.776 -4.082 -19.061 1.00 93.62 85 SER A C 1
ATOM 680 O O . SER A 1 85 ? 3.830 -3.653 -18.402 1.00 93.62 85 SER A O 1
ATOM 682 N N . SER A 1 86 ? 5.956 -4.372 -18.509 1.00 93.94 86 SER A N 1
ATOM 683 C CA . SER A 1 86 ? 6.229 -4.249 -17.070 1.00 93.94 86 SER A CA 1
ATOM 684 C C . SER A 1 86 ? 6.008 -2.822 -16.569 1.00 93.94 86 SER A C 1
ATOM 686 O O . SER A 1 86 ? 5.381 -2.622 -15.532 1.00 93.94 86 SER A O 1
ATOM 688 N N . LYS A 1 87 ? 6.385 -1.812 -17.364 1.00 92.75 87 LYS A N 1
ATOM 689 C CA . LYS A 1 87 ? 6.097 -0.402 -17.071 1.00 92.75 87 LYS A CA 1
ATOM 690 C C . LYS A 1 87 ? 4.606 -0.101 -16.968 1.00 92.75 87 LYS A C 1
ATOM 692 O O . LYS A 1 87 ? 4.185 0.601 -16.049 1.00 92.75 87 LYS A O 1
ATOM 697 N N . ARG A 1 88 ? 3.803 -0.603 -17.910 1.00 95.12 88 ARG A N 1
ATOM 698 C CA . ARG A 1 88 ? 2.342 -0.422 -17.891 1.00 95.12 88 ARG A CA 1
ATOM 699 C C . ARG A 1 88 ? 1.712 -1.119 -16.695 1.00 95.12 88 ARG A C 1
ATOM 701 O O . ARG A 1 88 ? 0.831 -0.537 -16.077 1.00 95.12 88 ARG A O 1
ATOM 708 N N . ILE A 1 89 ? 2.181 -2.317 -16.351 1.00 96.25 89 ILE A N 1
ATOM 709 C CA . ILE A 1 89 ? 1.672 -3.051 -15.192 1.00 96.25 89 ILE A CA 1
ATOM 710 C C . ILE A 1 89 ? 2.045 -2.331 -13.893 1.00 96.25 89 ILE A C 1
ATOM 712 O O . ILE A 1 89 ? 1.163 -2.095 -13.076 1.00 96.25 89 ILE A O 1
ATOM 716 N N . HIS A 1 90 ? 3.297 -1.893 -13.737 1.00 96.94 90 HIS A N 1
ATOM 717 C CA . HIS A 1 90 ? 3.720 -1.079 -12.599 1.00 96.94 90 HIS A CA 1
ATOM 718 C C . HIS A 1 90 ? 2.827 0.158 -12.437 1.00 96.94 90 HIS A C 1
ATOM 720 O O . HIS A 1 90 ? 2.209 0.342 -11.393 1.00 96.94 90 HIS A O 1
ATOM 726 N N . GLY A 1 91 ? 2.702 0.981 -13.486 1.00 96.75 91 GLY A N 1
ATOM 727 C CA . GLY A 1 91 ? 1.866 2.184 -13.444 1.00 96.75 91 GLY A CA 1
ATOM 728 C C . GLY A 1 91 ? 0.389 1.873 -13.182 1.00 96.75 91 GLY A C 1
ATOM 729 O O . GLY A 1 91 ? -0.247 2.546 -12.375 1.00 96.75 91 GLY A O 1
ATOM 730 N N . GLY A 1 92 ? -0.141 0.823 -13.815 1.00 97.81 92 GLY A N 1
ATOM 731 C CA . GLY A 1 92 ? -1.506 0.335 -13.628 1.00 97.81 92 GLY A CA 1
ATOM 732 C C . GLY A 1 92 ? -1.797 -0.049 -12.183 1.00 97.81 92 GLY A C 1
ATOM 733 O O . GLY A 1 92 ? -2.738 0.471 -11.587 1.00 97.81 92 GLY A O 1
ATOM 734 N N . LEU A 1 93 ? -0.956 -0.899 -11.594 1.00 98.19 93 LEU A N 1
ATOM 735 C CA . LEU A 1 93 ? -1.092 -1.311 -10.201 1.00 98.19 93 LEU A CA 1
ATOM 736 C C . LEU A 1 93 ? -0.987 -0.111 -9.255 1.00 98.19 93 LEU A C 1
ATOM 738 O O . LEU A 1 93 ? -1.826 0.019 -8.372 1.00 98.19 93 LEU A O 1
ATOM 742 N N . GLN A 1 94 ? -0.048 0.815 -9.475 1.00 98.19 94 GLN A N 1
ATOM 743 C CA . GLN A 1 94 ? 0.086 2.012 -8.636 1.00 98.19 94 GLN A CA 1
ATOM 744 C C . GLN A 1 94 ? -1.135 2.952 -8.708 1.00 98.19 94 GLN A C 1
ATOM 746 O O . GLN A 1 94 ? -1.493 3.570 -7.704 1.00 98.19 94 GLN A O 1
ATOM 751 N N . MET A 1 95 ? -1.826 3.035 -9.853 1.00 98.19 95 MET A N 1
ATOM 752 C CA . MET A 1 95 ? -3.110 3.750 -9.945 1.00 98.19 95 MET A CA 1
ATOM 753 C C . MET A 1 95 ? -4.202 3.067 -9.111 1.00 98.19 95 MET A C 1
ATOM 755 O O . MET A 1 95 ? -4.974 3.744 -8.426 1.00 98.19 95 MET A O 1
ATOM 759 N N . VAL A 1 96 ? -4.256 1.732 -9.129 1.00 98.56 96 VAL A N 1
ATOM 760 C CA . VAL A 1 96 ? -5.213 0.971 -8.311 1.00 98.56 96 VAL A CA 1
ATOM 761 C C . VAL A 1 96 ? -4.890 1.134 -6.823 1.00 98.56 96 VAL A C 1
ATOM 763 O O . VAL A 1 96 ? -5.801 1.390 -6.040 1.00 98.56 96 VAL A O 1
ATOM 766 N N . VAL A 1 97 ? -3.609 1.089 -6.437 1.00 98.69 97 VAL A N 1
ATOM 767 C CA . VAL A 1 97 ? -3.140 1.360 -5.064 1.00 98.69 97 VAL A CA 1
ATOM 768 C C . VAL A 1 97 ? -3.667 2.703 -4.573 1.00 98.69 97 VAL A C 1
ATOM 770 O O . VAL A 1 97 ? -4.350 2.751 -3.552 1.00 98.69 97 VAL A O 1
ATOM 773 N N . LEU A 1 98 ? -3.413 3.788 -5.315 1.00 98.44 98 LEU A N 1
ATOM 774 C CA . LEU A 1 98 ? -3.858 5.122 -4.910 1.00 98.44 98 LEU A CA 1
ATOM 775 C C . LEU A 1 98 ? -5.388 5.207 -4.803 1.00 98.44 98 LEU A C 1
ATOM 777 O O . LEU A 1 98 ? -5.904 5.837 -3.882 1.00 98.44 98 LEU A O 1
ATOM 781 N N . SER A 1 99 ? -6.110 4.537 -5.703 1.00 98.44 99 SER A N 1
ATOM 782 C CA . SER A 1 99 ? -7.576 4.490 -5.674 1.00 98.44 99 SER A CA 1
ATOM 783 C C . SER A 1 99 ? -8.093 3.807 -4.405 1.00 98.44 99 SER A C 1
ATOM 785 O O . SER A 1 99 ? -8.954 4.352 -3.715 1.00 98.44 99 SER A O 1
ATOM 787 N N . PHE A 1 100 ? -7.532 2.649 -4.049 1.00 98.44 100 PHE A N 1
ATOM 788 C CA . PHE A 1 100 ? -7.891 1.937 -2.822 1.00 98.44 100 PHE A CA 1
ATOM 789 C C . PHE A 1 100 ? -7.524 2.747 -1.573 1.00 98.44 100 PHE A C 1
ATOM 791 O O . PHE A 1 100 ? -8.328 2.820 -0.646 1.00 98.44 100 PHE A O 1
ATOM 798 N N . MET A 1 101 ? -6.363 3.412 -1.555 1.00 98.50 101 MET A N 1
ATOM 799 C CA . MET A 1 101 ? -5.977 4.292 -0.446 1.00 98.50 101 MET A CA 1
ATOM 800 C C . MET A 1 101 ? -6.947 5.469 -0.286 1.00 98.50 101 MET A C 1
ATOM 802 O O . MET A 1 101 ? -7.383 5.765 0.825 1.00 98.50 101 MET A O 1
ATOM 806 N N . ALA A 1 102 ? -7.343 6.114 -1.388 1.00 98.25 102 ALA A N 1
ATOM 807 C CA . ALA A 1 102 ? -8.313 7.205 -1.364 1.00 98.25 102 ALA A CA 1
ATOM 808 C C . ALA A 1 102 ? -9.681 6.745 -0.832 1.00 98.25 102 ALA A C 1
ATOM 810 O O . ALA A 1 102 ? -10.271 7.424 0.010 1.00 98.25 102 ALA A O 1
ATOM 811 N N . ILE A 1 103 ? -10.157 5.569 -1.262 1.00 97.62 103 ILE A N 1
ATOM 812 C CA . ILE A 1 103 ? -11.396 4.959 -0.757 1.00 97.62 103 ILE A CA 1
ATOM 813 C C . ILE A 1 103 ? -11.267 4.648 0.740 1.00 97.62 103 ILE A C 1
ATOM 815 O O . ILE A 1 103 ? -12.118 5.059 1.526 1.00 97.62 103 ILE A O 1
ATOM 819 N N . GLY A 1 104 ? -10.191 3.981 1.164 1.00 97.25 104 GLY A N 1
ATOM 820 C CA . GLY A 1 104 ? -9.952 3.640 2.568 1.00 97.25 104 GLY A CA 1
ATOM 821 C C . GLY A 1 104 ? -9.895 4.868 3.481 1.00 97.25 104 GLY A C 1
ATOM 822 O O . GLY A 1 104 ? -10.443 4.843 4.586 1.00 97.25 104 GLY A O 1
ATOM 823 N N . LEU A 1 105 ? -9.286 5.965 3.020 1.00 97.88 105 LEU A N 1
ATOM 824 C CA . LEU A 1 105 ? -9.293 7.242 3.733 1.00 97.88 105 LEU A CA 1
ATOM 825 C C . LEU A 1 105 ? -10.695 7.854 3.779 1.00 97.88 105 LEU A C 1
ATOM 827 O O . LEU A 1 105 ? -11.178 8.196 4.855 1.00 97.88 105 LEU A O 1
ATOM 831 N N . TYR A 1 106 ? -11.389 7.952 2.645 1.00 96.94 106 TYR A N 1
ATOM 832 C CA . TYR A 1 106 ? -12.755 8.478 2.613 1.00 96.94 106 TYR A CA 1
ATOM 833 C C . TYR A 1 106 ? -13.667 7.768 3.628 1.00 96.94 106 TYR A C 1
ATOM 835 O O . TYR A 1 106 ? -14.380 8.425 4.391 1.00 96.94 106 TYR A O 1
ATOM 843 N N . LEU A 1 107 ? -13.594 6.435 3.692 1.00 94.44 107 LEU A N 1
ATOM 844 C CA . LEU A 1 107 ? -14.431 5.628 4.579 1.00 94.44 107 LEU A CA 1
ATOM 845 C C . LEU A 1 107 ? -14.098 5.846 6.062 1.00 94.44 107 LEU A C 1
ATOM 847 O O . LEU A 1 107 ? -15.027 5.969 6.862 1.00 94.44 107 LEU A O 1
ATOM 851 N N . VAL A 1 108 ? -12.819 5.985 6.443 1.00 95.25 108 VAL A N 1
ATOM 852 C CA . VAL A 1 108 ? -12.463 6.266 7.849 1.00 95.25 108 VAL A CA 1
ATOM 853 C C . VAL A 1 108 ? -12.856 7.680 8.273 1.00 95.25 108 VAL A C 1
ATOM 855 O O . VAL A 1 108 ? -13.384 7.866 9.369 1.00 95.25 108 VAL A O 1
ATOM 858 N N . PHE A 1 109 ? -12.697 8.679 7.396 1.00 96.00 109 PHE A N 1
ATOM 859 C CA . PHE A 1 109 ? -13.163 10.042 7.672 1.00 96.00 109 PHE A CA 1
ATOM 860 C C . PHE A 1 109 ? -14.688 10.094 7.803 1.00 96.00 109 PHE A C 1
ATOM 862 O O . PHE A 1 109 ? -15.204 10.767 8.697 1.00 96.00 109 PHE A O 1
ATOM 869 N N . LYS A 1 110 ? -15.424 9.359 6.962 1.00 93.50 110 LYS A N 1
ATOM 870 C CA . LYS A 1 110 ? -16.880 9.241 7.084 1.00 93.50 110 LYS A CA 1
ATOM 871 C C . LYS A 1 110 ? -17.280 8.577 8.406 1.00 93.50 110 LYS A C 1
ATOM 873 O O . LYS A 1 110 ? -18.082 9.150 9.139 1.00 93.50 110 LYS A O 1
ATOM 878 N N . ASN A 1 111 ? -16.676 7.436 8.750 1.00 92.31 111 ASN A N 1
ATOM 879 C CA . ASN A 1 111 ? -16.941 6.725 10.007 1.00 92.31 111 ASN A CA 1
ATOM 880 C C . ASN A 1 111 ? -16.677 7.615 11.236 1.00 92.31 111 ASN A C 1
ATOM 882 O O . ASN A 1 111 ? -17.552 7.765 12.088 1.00 92.31 111 ASN A O 1
ATOM 886 N N . HIS A 1 112 ? -15.509 8.265 11.305 1.00 93.38 112 HIS A N 1
ATOM 887 C CA . HIS A 1 112 ? -15.149 9.137 12.427 1.00 93.38 112 HIS A CA 1
ATOM 888 C C . HIS A 1 112 ? -16.118 10.314 12.570 1.00 93.38 112 HIS A C 1
ATOM 890 O O . HIS A 1 112 ? -16.562 10.605 13.680 1.00 93.38 112 HIS A O 1
ATOM 896 N N . ARG A 1 113 ? -16.500 10.951 11.455 1.00 93.06 113 ARG A N 1
ATOM 897 C CA . ARG A 1 113 ? -17.467 12.055 11.455 1.00 93.06 113 ARG A CA 1
ATOM 898 C C . ARG A 1 113 ? -18.816 11.609 12.011 1.00 93.06 113 ARG A C 1
ATOM 900 O O . ARG A 1 113 ? -19.356 12.272 12.890 1.00 93.06 113 ARG A O 1
ATOM 907 N N . GLU A 1 114 ? -19.343 10.487 11.527 1.00 90.31 114 GLU A N 1
ATOM 908 C CA . GLU A 1 114 ? -20.653 9.972 11.945 1.00 90.31 114 GLU A CA 1
ATOM 909 C C . GLU A 1 114 ? -20.655 9.442 13.392 1.00 90.31 114 GLU A C 1
ATOM 911 O O . GLU A 1 114 ? -21.706 9.406 14.030 1.00 90.31 114 GLU A O 1
ATOM 916 N N . LYS A 1 115 ? -19.486 9.077 13.938 1.00 88.94 115 LYS A N 1
ATOM 917 C CA . LYS A 1 115 ? -19.306 8.655 15.339 1.00 88.94 115 LYS A CA 1
ATOM 918 C C . LYS A 1 115 ? -18.854 9.766 16.293 1.00 88.94 115 LYS A C 1
ATOM 920 O O . LYS A 1 115 ? -18.697 9.505 17.491 1.00 88.94 115 LYS A O 1
ATOM 925 N N . GLY A 1 116 ? -18.608 10.978 15.792 1.00 90.56 116 GLY A N 1
ATOM 926 C CA . GLY A 1 116 ? -18.049 12.078 16.583 1.00 90.56 116 GLY A CA 1
ATOM 927 C C . GLY A 1 116 ? -16.661 11.762 17.158 1.00 90.56 116 GLY A C 1
ATOM 928 O O . GLY A 1 116 ? -16.371 12.119 18.299 1.00 90.56 116 GLY A O 1
ATOM 929 N N . ILE A 1 117 ? -15.830 11.029 16.413 1.00 91.06 117 ILE A N 1
ATOM 930 C CA . ILE A 1 117 ? -14.428 10.757 16.755 1.00 91.06 117 ILE A CA 1
ATOM 931 C C . ILE A 1 117 ? -13.571 11.854 16.105 1.00 91.06 117 ILE A C 1
ATOM 933 O O . ILE A 1 117 ? -13.718 12.088 14.903 1.00 91.06 117 ILE A O 1
ATOM 937 N N . PRO A 1 118 ? -12.666 12.521 16.846 1.00 94.50 118 PRO A N 1
ATOM 938 C CA . PRO A 1 118 ? -11.746 13.490 16.261 1.00 94.50 118 PRO A CA 1
ATOM 939 C C . PRO A 1 118 ? -10.935 12.895 15.101 1.00 94.50 118 PRO A C 1
ATOM 941 O O . PRO A 1 118 ? -10.551 11.723 15.111 1.00 94.50 118 PRO A O 1
ATOM 944 N N . HIS A 1 119 ? -10.663 13.707 14.084 1.00 95.00 119 HIS A N 1
ATOM 945 C CA . HIS A 1 119 ? -9.790 13.311 12.982 1.00 95.00 119 HIS A CA 1
ATOM 946 C C . HIS A 1 119 ? -8.328 13.603 13.314 1.00 95.00 119 HIS A C 1
ATOM 948 O O . HIS A 1 119 ? -8.031 14.542 14.046 1.00 95.00 119 HIS A O 1
ATOM 954 N N . LEU A 1 120 ? -7.429 12.828 12.705 1.00 94.81 120 LEU A N 1
ATOM 955 C CA . LEU A 1 120 ? -5.993 13.099 12.656 1.00 94.81 120 LEU A CA 1
ATOM 956 C C . LEU A 1 120 ? -5.330 13.370 14.023 1.00 94.81 120 LEU A C 1
ATOM 958 O O . LEU A 1 120 ? -4.510 14.276 14.136 1.00 94.81 120 LEU A O 1
ATOM 962 N N . TYR A 1 121 ? -5.683 12.619 15.070 1.00 94.75 121 TYR A N 1
ATOM 963 C CA . TYR A 1 121 ? -5.071 12.782 16.399 1.00 94.75 121 TYR A CA 1
ATOM 964 C C . TYR A 1 121 ? -3.937 11.782 16.681 1.00 94.75 121 TYR A C 1
ATOM 966 O O . TYR A 1 121 ? -3.187 11.972 17.635 1.00 94.75 121 TYR A O 1
ATOM 974 N N . SER A 1 122 ? -3.812 10.711 15.887 1.00 96.31 122 SER A N 1
ATOM 975 C CA . SER A 1 122 ? -2.809 9.661 16.099 1.00 96.31 122 SER A CA 1
ATOM 976 C C . SER A 1 122 ? -1.607 9.815 15.165 1.00 96.31 122 SER A C 1
ATOM 978 O O . SER A 1 122 ? -1.737 10.287 14.032 1.00 96.31 122 SER A O 1
ATOM 980 N N . ALA A 1 123 ? -0.427 9.360 15.593 1.00 97.69 123 ALA A N 1
ATOM 981 C CA . ALA A 1 123 ? 0.768 9.354 14.741 1.00 97.69 123 ALA A CA 1
ATOM 982 C C . ALA A 1 123 ? 0.574 8.507 13.467 1.00 97.69 123 ALA A C 1
ATOM 984 O O . ALA A 1 123 ? 1.021 8.902 12.389 1.00 97.69 123 ALA A O 1
ATOM 985 N N . HIS A 1 124 ? -0.161 7.392 13.575 1.00 97.88 124 HIS A N 1
ATOM 986 C CA . HIS A 1 124 ? -0.583 6.578 12.433 1.00 97.88 124 HIS A CA 1
ATOM 987 C C . HIS A 1 124 ? -1.302 7.431 11.379 1.00 97.88 124 HIS A C 1
ATOM 989 O O . HIS A 1 124 ? -0.967 7.366 10.198 1.00 97.88 124 HIS A O 1
ATOM 995 N N . SER A 1 125 ? -2.237 8.284 11.804 1.00 97.75 125 SER A N 1
ATOM 996 C CA . SER A 1 125 ? -3.024 9.117 10.893 1.00 97.75 125 SER A CA 1
ATOM 997 C C . SER A 1 125 ? -2.208 10.222 10.203 1.00 97.75 125 SER A C 1
ATOM 999 O O . SER A 1 125 ? -2.400 10.468 9.011 1.00 97.75 125 SER A O 1
ATOM 1001 N N . TRP A 1 126 ? -1.250 10.845 10.900 1.00 98.31 126 TRP A N 1
ATOM 1002 C CA . TRP A 1 126 ? -0.365 11.860 10.310 1.00 98.31 126 TRP A CA 1
ATOM 1003 C C . TRP A 1 126 ? 0.554 11.248 9.254 1.00 98.31 126 TRP A C 1
ATOM 1005 O O . TRP A 1 126 ? 0.626 11.738 8.124 1.00 98.31 126 TRP A O 1
ATOM 1015 N N . LEU A 1 127 ? 1.212 10.139 9.600 1.00 98.38 127 LEU A N 1
ATOM 1016 C CA . LEU A 1 127 ? 2.084 9.426 8.671 1.00 98.38 127 LEU A CA 1
ATOM 1017 C C . LEU A 1 127 ? 1.291 8.800 7.520 1.00 98.38 127 LEU A C 1
ATOM 1019 O O . LEU A 1 127 ? 1.760 8.822 6.387 1.00 98.38 127 LEU A O 1
ATOM 1023 N N . GLY A 1 128 ? 0.075 8.310 7.769 1.00 98.06 128 GLY A N 1
ATOM 1024 C CA . GLY A 1 128 ? -0.796 7.748 6.737 1.00 98.06 128 GLY A CA 1
ATOM 1025 C C . GLY A 1 128 ? -1.203 8.761 5.669 1.00 98.06 128 GLY A C 1
ATOM 1026 O O . GLY A 1 128 ? -1.099 8.465 4.475 1.00 98.06 128 GLY A O 1
ATOM 1027 N N . ILE A 1 129 ? -1.588 9.980 6.061 1.00 97.88 129 ILE A N 1
ATOM 1028 C CA . ILE A 1 129 ? -1.837 11.062 5.097 1.00 97.88 129 ILE A CA 1
ATOM 1029 C C . ILE A 1 129 ? -0.549 11.440 4.361 1.00 97.88 129 ILE A C 1
ATOM 1031 O O . ILE A 1 129 ? -0.563 11.539 3.134 1.00 97.88 129 ILE A O 1
ATOM 1035 N N . GLY A 1 130 ? 0.572 11.580 5.077 1.00 98.19 130 GLY A N 1
ATOM 1036 C CA . GLY A 1 130 ? 1.870 11.890 4.474 1.00 98.19 130 GLY A CA 1
ATOM 1037 C C . GLY A 1 130 ? 2.285 10.879 3.399 1.00 98.19 130 GLY A C 1
ATOM 1038 O O . GLY A 1 130 ? 2.610 11.267 2.278 1.00 98.19 130 GLY A O 1
ATOM 1039 N N . VAL A 1 131 ? 2.197 9.581 3.696 1.00 98.19 131 VAL A N 1
ATOM 1040 C CA . VAL A 1 131 ? 2.477 8.493 2.743 1.00 98.19 131 VAL A CA 1
ATOM 1041 C C . VAL A 1 131 ? 1.536 8.539 1.547 1.00 98.19 131 VAL A C 1
ATOM 1043 O O . VAL A 1 131 ? 1.987 8.368 0.418 1.00 98.19 131 VAL A O 1
ATOM 1046 N N . THR A 1 132 ? 0.244 8.787 1.765 1.00 98.25 132 THR A N 1
ATOM 1047 C CA . THR A 1 132 ? -0.732 8.855 0.666 1.00 98.25 132 THR A CA 1
ATOM 1048 C C . THR A 1 132 ? -0.409 10.004 -0.290 1.00 98.25 132 THR A C 1
ATOM 1050 O O . THR A 1 132 ? -0.450 9.827 -1.507 1.00 98.25 132 THR A O 1
ATOM 1053 N N . ILE A 1 133 ? -0.021 11.166 0.246 1.00 98.25 133 ILE A N 1
ATOM 1054 C CA . ILE A 1 133 ? 0.419 12.315 -0.555 1.00 98.25 133 ILE A CA 1
ATOM 1055 C C . ILE A 1 133 ? 1.707 11.978 -1.313 1.00 98.25 133 ILE A C 1
ATOM 1057 O O . ILE A 1 133 ? 1.779 12.214 -2.518 1.00 98.25 133 ILE A O 1
ATOM 1061 N N 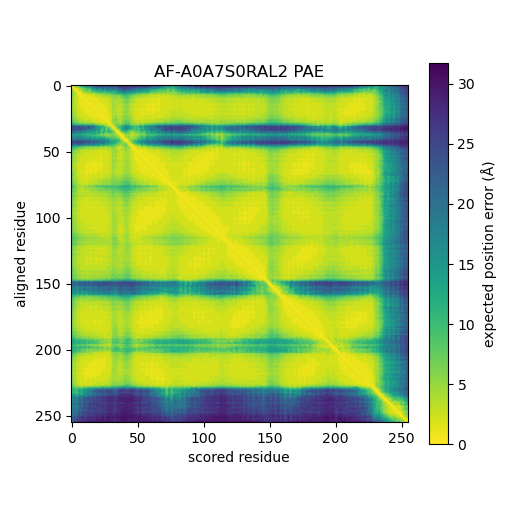. LEU A 1 134 ? 2.707 11.391 -0.644 1.00 97.50 134 LEU A N 1
ATOM 1062 C CA . LEU A 1 134 ? 3.954 10.967 -1.291 1.00 97.50 134 LEU A CA 1
ATOM 1063 C C . LEU A 1 134 ? 3.690 9.978 -2.429 1.00 97.50 134 LEU A C 1
ATOM 1065 O O . LEU A 1 134 ? 4.260 10.125 -3.507 1.00 97.50 134 LEU A O 1
ATOM 1069 N N . MET A 1 135 ? 2.787 9.021 -2.223 1.00 97.56 135 MET A N 1
ATOM 1070 C CA . MET A 1 135 ? 2.374 8.058 -3.238 1.00 97.56 135 MET A CA 1
ATOM 1071 C C . MET A 1 135 ? 1.705 8.744 -4.439 1.00 97.56 135 MET A C 1
ATOM 1073 O O . MET A 1 135 ? 2.053 8.457 -5.584 1.00 97.56 135 MET A O 1
ATOM 1077 N N . ALA A 1 136 ? 0.799 9.698 -4.199 1.00 97.88 136 ALA A N 1
ATOM 1078 C CA . ALA A 1 136 ? 0.158 10.473 -5.261 1.00 97.88 136 ALA A CA 1
ATOM 1079 C C . ALA A 1 136 ? 1.174 11.293 -6.071 1.00 97.88 136 ALA A C 1
ATOM 1081 O O . ALA A 1 136 ? 1.166 11.247 -7.301 1.00 97.88 136 ALA A O 1
ATOM 1082 N N . LEU A 1 137 ? 2.090 11.992 -5.394 1.00 96.69 137 LEU A N 1
ATOM 1083 C CA . LEU A 1 137 ? 3.167 12.741 -6.043 1.00 96.69 137 LEU A CA 1
ATOM 1084 C C . LEU A 1 137 ? 4.073 11.818 -6.860 1.00 96.69 137 LEU A C 1
ATOM 1086 O O . LEU A 1 137 ? 4.450 12.160 -7.981 1.00 96.69 137 LEU A O 1
ATOM 1090 N N . GLN A 1 138 ? 4.388 10.637 -6.328 1.00 95.62 138 GLN A N 1
ATOM 1091 C CA . GLN A 1 138 ? 5.269 9.695 -6.999 1.00 95.62 138 GLN A CA 1
ATOM 1092 C C . GLN A 1 138 ? 4.619 9.064 -8.236 1.00 95.62 138 GLN A C 1
ATOM 1094 O O . GLN A 1 138 ? 5.281 8.893 -9.262 1.00 95.62 138 GLN A O 1
ATOM 1099 N N . LEU A 1 139 ? 3.314 8.787 -8.178 1.00 96.25 139 LEU A N 1
ATOM 1100 C CA . LEU A 1 139 ? 2.533 8.338 -9.326 1.00 96.25 139 LEU A CA 1
ATOM 1101 C C . LEU A 1 139 ? 2.449 9.423 -10.407 1.00 96.25 139 LEU A C 1
ATOM 1103 O O . LEU A 1 139 ? 2.739 9.148 -11.570 1.00 96.25 139 LEU A O 1
ATOM 1107 N N . LEU A 1 140 ? 2.098 10.659 -10.034 1.00 93.88 140 LEU A N 1
ATOM 1108 C CA . LEU A 1 140 ? 2.000 11.780 -10.974 1.00 93.88 140 LEU A CA 1
ATOM 1109 C C . LEU A 1 140 ? 3.348 12.067 -11.644 1.00 93.88 140 LEU A C 1
ATOM 1111 O O . LEU A 1 140 ? 3.421 12.146 -12.870 1.00 93.88 140 LEU A O 1
ATOM 1115 N N . GLY A 1 141 ? 4.427 12.152 -10.860 1.00 90.44 141 GLY A N 1
ATOM 1116 C CA . GLY A 1 141 ? 5.784 12.318 -11.380 1.00 90.44 141 GLY A CA 1
ATOM 1117 C C . GLY A 1 141 ? 6.188 11.175 -12.315 1.00 90.44 141 GLY A C 1
ATOM 1118 O O . GLY A 1 141 ? 6.724 11.421 -13.396 1.00 90.44 141 GLY A O 1
ATOM 1119 N N . GLY A 1 142 ? 5.861 9.931 -11.951 1.00 91.00 142 GLY A N 1
ATOM 1120 C CA . GLY A 1 142 ? 6.106 8.757 -12.787 1.00 91.00 142 GLY A CA 1
ATOM 1121 C C . GLY A 1 142 ? 5.362 8.801 -14.127 1.00 91.00 142 GLY A C 1
ATOM 1122 O O . GLY A 1 142 ? 5.959 8.533 -15.170 1.00 91.00 142 GLY A O 1
ATOM 1123 N N . ILE A 1 143 ? 4.085 9.190 -14.134 1.00 91.62 143 ILE A N 1
ATOM 1124 C CA . ILE A 1 143 ? 3.294 9.340 -15.366 1.00 91.62 143 ILE A CA 1
ATOM 1125 C C . ILE A 1 143 ? 3.898 10.426 -16.264 1.00 91.62 143 ILE A C 1
ATOM 1127 O O . ILE A 1 143 ? 4.161 10.183 -17.446 1.00 91.62 143 ILE A O 1
ATOM 1131 N N . LEU A 1 144 ? 4.170 11.607 -15.704 1.00 87.69 144 LEU A N 1
ATOM 1132 C CA . LEU A 1 144 ? 4.706 12.741 -16.458 1.00 87.69 144 LEU A CA 1
ATOM 1133 C C . LEU A 1 144 ? 6.055 12.408 -17.110 1.00 87.69 144 LEU A C 1
ATOM 1135 O O . LEU A 1 144 ? 6.258 12.688 -18.291 1.00 87.69 144 LEU A O 1
ATOM 1139 N N . VAL A 1 145 ? 6.962 11.772 -16.367 1.00 85.50 145 VAL A N 1
ATOM 1140 C CA . VAL A 1 145 ? 8.328 11.504 -16.836 1.00 85.50 145 VAL A CA 1
ATOM 1141 C C . VAL A 1 145 ? 8.405 10.266 -17.729 1.00 85.50 145 VAL A C 1
ATOM 1143 O O . VAL A 1 145 ? 9.087 10.300 -18.751 1.00 85.50 145 VAL A O 1
ATOM 1146 N N . PHE A 1 146 ? 7.718 9.171 -17.388 1.00 85.44 146 PHE A N 1
ATOM 1147 C CA . PHE A 1 146 ? 7.903 7.885 -18.076 1.00 85.44 146 PHE A CA 1
ATOM 1148 C C . PHE A 1 146 ? 6.862 7.571 -19.157 1.00 85.44 146 PHE A C 1
ATOM 1150 O O . PHE A 1 146 ? 7.075 6.629 -19.935 1.00 85.44 146 PHE A O 1
ATOM 1157 N N . PHE A 1 147 ? 5.753 8.315 -19.221 1.00 85.94 147 PHE A N 1
ATOM 1158 C CA . PHE A 1 147 ? 4.694 8.107 -20.217 1.00 85.94 147 PHE A CA 1
ATOM 1159 C C . PHE A 1 147 ? 4.452 9.322 -21.113 1.00 85.94 147 PHE A C 1
ATOM 1161 O O . PHE A 1 147 ? 4.255 9.129 -22.309 1.00 85.94 147 PHE A O 1
ATOM 1168 N N . VAL A 1 148 ? 4.481 10.543 -20.571 1.00 82.81 148 VAL A N 1
ATOM 1169 C CA . VAL A 1 148 ? 4.139 11.755 -21.338 1.00 82.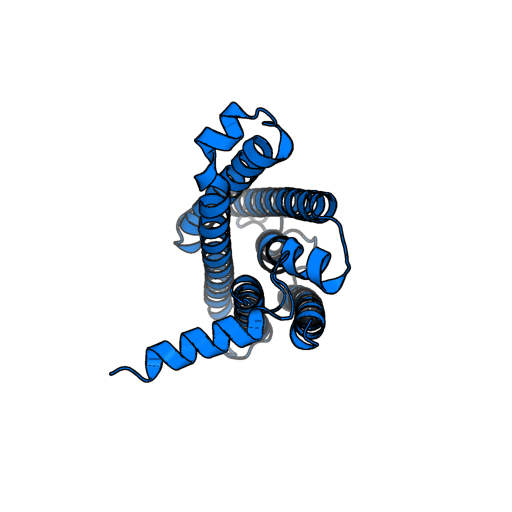81 148 VAL A CA 1
ATOM 1170 C C . VAL A 1 148 ? 5.359 12.371 -22.022 1.00 82.81 148 VAL A C 1
ATOM 1172 O O . VAL A 1 148 ? 5.295 12.728 -23.197 1.00 82.81 148 VAL A O 1
ATOM 1175 N N . ASN A 1 149 ? 6.484 12.507 -21.317 1.00 69.75 149 ASN A N 1
ATOM 1176 C CA . ASN A 1 149 ? 7.597 13.306 -21.820 1.00 69.75 149 ASN A CA 1
ATOM 1177 C C . ASN A 1 149 ? 8.620 12.479 -22.621 1.00 69.75 149 ASN A C 1
ATOM 1179 O O . ASN A 1 149 ? 9.580 11.929 -22.082 1.00 69.75 149 ASN A O 1
ATOM 1183 N N . SER A 1 150 ? 8.418 12.398 -23.939 1.00 60.19 150 SER A N 1
ATOM 1184 C CA . SER A 1 150 ? 9.286 11.666 -24.870 1.00 60.19 150 SER A CA 1
ATOM 1185 C C . SER A 1 150 ? 10.353 12.532 -25.553 1.00 60.19 150 SER A C 1
ATOM 1187 O O . SER A 1 150 ? 11.013 12.055 -26.478 1.00 60.19 150 SER A O 1
ATOM 1189 N N . SER A 1 151 ? 10.562 13.792 -25.165 1.00 66.50 151 SER A N 1
ATOM 1190 C CA . SER A 1 151 ? 11.578 14.622 -25.832 1.00 66.50 151 SER A CA 1
ATOM 1191 C C . SER A 1 151 ? 13.000 14.214 -25.410 1.00 66.50 151 SER A C 1
ATOM 1193 O O . SER A 1 151 ? 13.245 13.826 -24.266 1.00 66.50 151 SER A O 1
ATOM 1195 N N . SER A 1 152 ? 13.958 14.252 -26.340 1.00 64.69 152 SER A N 1
ATOM 1196 C CA . SER A 1 152 ? 15.375 13.950 -26.065 1.00 64.69 152 SER A CA 1
ATOM 1197 C C . SER A 1 152 ? 15.989 14.927 -25.053 1.00 64.69 152 SER A C 1
ATOM 1199 O O . SER A 1 152 ? 16.760 14.513 -24.190 1.00 64.69 152 SER A O 1
ATOM 1201 N N . PHE A 1 153 ? 15.572 16.194 -25.096 1.00 64.88 153 PHE A N 1
ATOM 1202 C CA . PHE A 1 153 ? 16.006 17.250 -24.180 1.00 64.88 153 PHE A CA 1
ATOM 1203 C C . PHE A 1 153 ? 15.594 16.979 -22.724 1.00 64.88 153 PHE A C 1
ATOM 1205 O O . PHE A 1 153 ? 16.427 17.024 -21.818 1.00 64.88 153 PHE A O 1
ATOM 1212 N N . PHE A 1 154 ? 14.329 16.614 -22.489 1.00 66.00 154 PHE A N 1
ATOM 1213 C CA . PHE A 1 154 ? 13.852 16.298 -21.140 1.00 66.00 154 PHE A CA 1
ATOM 1214 C C . PHE A 1 154 ? 14.498 15.032 -20.574 1.00 66.00 154 PHE A C 1
ATOM 1216 O O . PHE A 1 154 ? 14.798 14.983 -19.383 1.00 66.00 154 PHE A O 1
ATOM 1223 N N . ARG A 1 155 ? 14.780 14.031 -21.418 1.00 65.62 155 ARG A N 1
ATOM 1224 C CA . ARG A 1 155 ? 15.487 12.811 -20.996 1.00 65.62 155 ARG A CA 1
ATOM 1225 C C . ARG A 1 155 ? 16.911 13.083 -20.510 1.00 65.62 155 ARG A C 1
ATOM 1227 O O . ARG A 1 155 ? 17.354 12.430 -19.569 1.00 65.62 155 ARG A O 1
ATOM 1234 N N . GLN A 1 156 ? 17.609 14.045 -21.112 1.00 67.44 156 GLN A N 1
ATOM 1235 C CA . GLN A 1 156 ? 18.964 14.414 -20.700 1.00 67.44 156 GLN A CA 1
ATOM 1236 C C . GLN A 1 156 ? 18.959 15.231 -19.397 1.00 67.44 156 GLN A C 1
ATOM 1238 O O . GLN A 1 156 ? 19.710 14.916 -18.472 1.00 67.44 156 GLN A O 1
ATOM 1243 N N . LEU A 1 157 ? 18.055 16.213 -19.287 1.00 66.88 157 LEU A N 1
ATOM 1244 C CA . LEU A 1 157 ? 17.910 17.059 -18.096 1.00 66.88 157 LEU A CA 1
ATOM 1245 C C . LEU A 1 157 ? 17.462 16.263 -16.856 1.00 66.88 157 LEU A C 1
ATOM 1247 O O . LEU A 1 157 ? 17.907 16.532 -15.744 1.00 66.88 157 LEU A O 1
ATOM 1251 N N . LEU A 1 158 ? 16.609 15.252 -17.048 1.00 74.12 158 LEU A N 1
ATOM 1252 C CA . LEU A 1 158 ? 16.021 14.435 -15.980 1.00 74.12 158 LEU A CA 1
ATOM 1253 C C . LEU A 1 158 ? 16.694 13.060 -15.845 1.00 74.12 158 LEU A C 1
ATOM 1255 O O . LEU A 1 158 ? 16.113 12.135 -15.283 1.00 74.12 158 LEU A O 1
ATOM 1259 N N . SER A 1 159 ? 17.933 12.908 -16.316 1.00 75.12 159 SER A N 1
ATOM 1260 C CA . SER A 1 159 ? 18.678 11.637 -16.269 1.00 75.12 159 SER A CA 1
ATOM 1261 C C . SER A 1 159 ? 18.858 11.063 -14.850 1.00 75.12 159 SER A C 1
ATOM 1263 O O . SER A 1 159 ? 19.032 9.856 -14.674 1.00 75.12 159 SER A O 1
ATOM 1265 N N . PHE A 1 160 ? 18.770 11.898 -13.808 1.00 80.50 160 PHE A N 1
ATOM 1266 C CA . PHE A 1 160 ? 18.795 11.470 -12.405 1.00 80.50 160 PHE A CA 1
ATOM 1267 C C . PHE A 1 160 ? 17.424 11.021 -11.866 1.00 80.50 160 PHE A C 1
ATOM 1269 O O . PHE A 1 160 ? 17.372 10.267 -10.892 1.00 80.50 160 PHE A O 1
ATOM 1276 N N . VAL A 1 161 ? 16.317 11.431 -12.495 1.00 84.94 161 VAL A N 1
ATOM 1277 C CA . VAL A 1 161 ? 14.949 11.166 -12.021 1.00 84.94 161 VAL A CA 1
ATOM 1278 C C . VAL A 1 161 ? 14.624 9.679 -11.892 1.00 84.94 161 VAL A C 1
ATOM 1280 O O . VAL A 1 161 ? 14.047 9.323 -10.869 1.00 84.94 161 VAL A O 1
ATOM 1283 N N . PRO A 1 162 ? 15.023 8.774 -12.809 1.00 84.75 162 PRO A N 1
ATOM 1284 C CA . PRO A 1 162 ? 14.794 7.340 -12.620 1.00 84.75 162 PRO A CA 1
ATOM 1285 C C . PRO A 1 162 ? 15.398 6.795 -11.321 1.00 84.75 162 PRO A C 1
ATOM 1287 O O . PRO A 1 162 ? 14.770 5.991 -10.631 1.00 84.75 162 PRO A O 1
ATOM 1290 N N . ARG A 1 163 ? 16.594 7.271 -10.942 1.00 86.94 163 ARG A N 1
ATOM 1291 C CA . ARG A 1 163 ? 17.244 6.879 -9.683 1.00 86.94 163 ARG A CA 1
ATOM 1292 C C . ARG A 1 163 ? 16.476 7.425 -8.484 1.00 86.94 163 ARG A C 1
ATOM 1294 O O . ARG A 1 163 ? 16.185 6.668 -7.562 1.00 86.94 163 ARG A O 1
ATOM 1301 N N . VAL A 1 164 ? 16.111 8.706 -8.517 1.00 90.25 164 VAL A N 1
ATOM 1302 C CA . VAL A 1 164 ? 15.335 9.343 -7.441 1.00 90.25 164 VAL A CA 1
ATOM 1303 C C . VAL A 1 164 ? 13.972 8.671 -7.275 1.00 90.25 164 VAL A C 1
ATOM 1305 O O . VAL A 1 164 ? 13.624 8.296 -6.161 1.00 90.25 164 VAL A O 1
ATOM 1308 N N . HIS A 1 165 ? 13.239 8.436 -8.365 1.00 92.81 165 HIS A N 1
ATOM 1309 C CA . HIS A 1 165 ? 11.947 7.750 -8.360 1.00 92.81 165 HIS A CA 1
ATOM 1310 C C . HIS A 1 165 ? 12.048 6.367 -7.712 1.00 92.81 165 HIS A C 1
ATOM 1312 O O . HIS A 1 165 ? 11.239 6.027 -6.853 1.00 92.81 165 HIS A O 1
ATOM 1318 N N . ARG A 1 166 ? 13.090 5.598 -8.054 1.00 91.81 166 ARG A N 1
ATOM 1319 C CA . ARG A 1 166 ? 13.341 4.287 -7.448 1.00 91.81 166 ARG A CA 1
ATOM 1320 C C . ARG A 1 166 ? 13.579 4.385 -5.939 1.00 91.81 166 ARG A C 1
ATOM 1322 O O . ARG A 1 166 ? 12.930 3.672 -5.182 1.00 91.81 166 ARG A O 1
ATOM 1329 N N . HIS A 1 167 ? 14.495 5.246 -5.494 1.00 92.31 167 HIS A N 1
ATOM 1330 C CA . HIS A 1 167 ? 14.853 5.340 -4.073 1.00 92.31 167 HIS A CA 1
ATOM 1331 C C . HIS A 1 167 ? 13.724 5.925 -3.222 1.00 92.31 167 HIS A C 1
ATOM 1333 O O . HIS A 1 167 ? 13.402 5.377 -2.169 1.00 92.31 167 HIS A O 1
ATOM 1339 N N . VAL A 1 168 ? 13.077 6.991 -3.696 1.00 95.38 168 VAL A N 1
ATOM 1340 C CA . VAL A 1 168 ? 11.927 7.579 -3.004 1.00 95.38 168 VAL A CA 1
ATOM 1341 C C . VAL A 1 168 ? 10.750 6.603 -3.011 1.00 95.38 168 VAL A C 1
ATOM 1343 O O . VAL A 1 168 ? 10.113 6.449 -1.979 1.00 95.38 168 VAL A O 1
ATOM 1346 N N . GLY A 1 169 ? 10.500 5.881 -4.108 1.00 96.19 169 GLY A N 1
ATOM 1347 C CA . GLY A 1 169 ? 9.470 4.839 -4.169 1.00 96.19 169 GLY A CA 1
ATOM 1348 C C . GLY A 1 169 ? 9.692 3.716 -3.149 1.00 96.19 169 GLY A C 1
ATOM 1349 O O . GLY A 1 169 ? 8.766 3.358 -2.425 1.00 96.19 169 GLY A O 1
ATOM 1350 N N . MET A 1 170 ? 10.928 3.220 -3.013 1.00 96.00 170 MET A N 1
ATOM 1351 C CA . MET A 1 170 ? 11.287 2.241 -1.975 1.00 96.00 170 MET A CA 1
ATOM 1352 C C . MET A 1 170 ? 11.084 2.797 -0.559 1.00 96.00 170 MET A C 1
ATOM 1354 O O . MET A 1 170 ? 10.520 2.113 0.294 1.00 96.00 170 MET A O 1
ATOM 1358 N N . ALA A 1 171 ? 11.495 4.043 -0.308 1.00 96.88 171 ALA A N 1
ATOM 1359 C CA . ALA A 1 171 ? 11.297 4.691 0.987 1.00 96.88 171 ALA A CA 1
ATOM 1360 C C . ALA A 1 171 ? 9.805 4.892 1.308 1.00 96.88 171 ALA A C 1
ATOM 1362 O O . ALA A 1 171 ? 9.374 4.610 2.424 1.00 96.88 171 ALA A O 1
ATOM 1363 N N . THR A 1 172 ? 8.997 5.319 0.329 1.00 98.00 172 THR A N 1
ATOM 1364 C CA . THR A 1 172 ? 7.538 5.454 0.474 1.00 98.00 172 THR A CA 1
ATOM 1365 C C . THR A 1 172 ? 6.888 4.105 0.768 1.00 98.00 172 THR A C 1
ATOM 1367 O O . THR A 1 172 ? 6.043 4.034 1.653 1.00 98.00 172 THR A O 1
ATOM 1370 N N . TYR A 1 173 ? 7.308 3.032 0.094 1.00 98.31 173 TYR A N 1
ATOM 1371 C CA . TYR A 1 173 ? 6.820 1.676 0.356 1.00 98.31 173 TYR A CA 1
ATOM 1372 C C . TYR A 1 173 ? 7.119 1.207 1.788 1.00 98.31 173 TYR A C 1
ATOM 1374 O O . TYR A 1 173 ? 6.223 0.733 2.484 1.00 98.31 173 TYR A O 1
ATOM 1382 N N . LEU A 1 174 ? 8.357 1.382 2.261 1.00 98.12 174 LEU A N 1
ATOM 1383 C CA . LEU A 1 174 ? 8.734 1.025 3.632 1.00 98.12 174 LEU A CA 1
ATOM 1384 C C . LEU A 1 174 ? 7.963 1.842 4.673 1.00 98.12 174 LEU A C 1
ATOM 1386 O O . LEU A 1 174 ? 7.487 1.288 5.664 1.00 98.12 174 LEU A O 1
ATOM 1390 N N . LEU A 1 175 ? 7.793 3.143 4.431 1.00 98.19 175 LEU A N 1
ATOM 1391 C CA . LEU A 1 175 ? 7.001 4.003 5.304 1.00 98.19 175 LEU A CA 1
ATOM 1392 C C . LEU A 1 175 ? 5.526 3.572 5.316 1.00 98.19 175 LEU A C 1
ATOM 1394 O O . LEU A 1 175 ? 4.926 3.506 6.385 1.00 98.19 175 LEU A O 1
ATOM 1398 N N . ALA A 1 176 ? 4.960 3.210 4.161 1.00 98.56 176 ALA A N 1
ATOM 1399 C CA . ALA A 1 176 ? 3.600 2.687 4.049 1.00 98.56 176 ALA A CA 1
ATOM 1400 C C . ALA A 1 176 ? 3.419 1.382 4.839 1.00 98.56 176 ALA A C 1
ATOM 1402 O O . ALA A 1 176 ? 2.451 1.251 5.588 1.00 98.56 176 ALA A O 1
ATOM 1403 N N . MET A 1 177 ? 4.373 0.451 4.741 1.00 98.44 177 MET A N 1
ATOM 1404 C CA . MET A 1 177 ? 4.386 -0.773 5.551 1.00 98.44 177 MET A CA 1
ATOM 1405 C C . MET A 1 177 ? 4.449 -0.461 7.050 1.00 98.44 177 MET A C 1
ATOM 1407 O O . MET A 1 177 ? 3.688 -1.030 7.832 1.00 98.44 177 MET A O 1
ATOM 1411 N N . GLY A 1 178 ? 5.282 0.502 7.456 1.00 98.50 178 GLY A N 1
ATOM 1412 C CA . GLY A 1 178 ? 5.324 0.990 8.835 1.00 98.50 178 GLY A CA 1
ATOM 1413 C C . GLY A 1 178 ? 3.983 1.563 9.307 1.00 98.50 178 GLY A C 1
ATOM 1414 O O . GLY A 1 178 ? 3.546 1.277 10.419 1.00 98.50 178 GLY A O 1
ATOM 1415 N N . VAL A 1 179 ? 3.288 2.324 8.458 1.00 98.62 179 VAL A N 1
ATOM 1416 C CA . VAL A 1 179 ? 1.949 2.861 8.754 1.00 98.62 179 VAL A CA 1
ATOM 1417 C C . VAL A 1 179 ? 0.913 1.747 8.907 1.00 98.62 179 VAL A C 1
ATOM 1419 O O . VAL A 1 179 ? 0.099 1.828 9.826 1.00 98.62 179 VAL A O 1
ATOM 1422 N N . VAL A 1 180 ? 0.953 0.699 8.073 1.00 98.56 180 VAL A N 1
ATOM 1423 C CA . VAL A 1 180 ? 0.080 -0.482 8.224 1.00 98.56 180 VAL A CA 1
ATOM 1424 C C . VAL A 1 180 ? 0.306 -1.146 9.583 1.00 98.56 180 VAL A C 1
ATOM 1426 O O . VAL A 1 180 ? -0.660 -1.392 10.304 1.00 98.56 180 VAL A O 1
ATOM 1429 N N . LEU A 1 181 ? 1.565 -1.368 9.974 1.00 98.50 181 LEU A N 1
ATOM 1430 C CA . LEU A 1 181 ? 1.908 -1.942 11.281 1.00 98.50 181 LEU A CA 1
ATOM 1431 C C . LEU A 1 181 ? 1.430 -1.060 12.442 1.00 98.50 181 LEU A C 1
ATOM 1433 O O . LEU A 1 181 ? 0.857 -1.568 13.404 1.00 98.50 181 LEU A O 1
ATOM 1437 N N . MET A 1 182 ? 1.600 0.262 12.339 1.00 98.19 182 MET A N 1
ATOM 1438 C CA . MET A 1 182 ? 1.082 1.207 13.334 1.00 98.19 182 MET A CA 1
ATOM 1439 C C . MET A 1 182 ? -0.446 1.147 13.445 1.00 98.19 182 MET A C 1
ATOM 1441 O O . MET A 1 182 ? -0.964 1.167 14.556 1.00 98.19 182 MET A O 1
ATOM 1445 N N . GLY A 1 183 ? -1.163 1.029 12.324 1.00 97.56 183 GLY A N 1
ATOM 1446 C CA . GLY A 1 183 ? -2.625 0.930 12.317 1.00 97.56 183 GLY A CA 1
ATOM 1447 C C . GLY A 1 183 ? -3.130 -0.374 12.937 1.00 97.56 183 GLY A C 1
ATOM 1448 O O . GLY A 1 183 ? -4.064 -0.358 13.741 1.00 97.56 183 GLY A O 1
ATOM 1449 N N . LEU A 1 184 ? -2.472 -1.500 12.629 1.00 96.50 184 LEU A N 1
ATOM 1450 C CA . LEU A 1 184 ? -2.743 -2.784 13.285 1.00 96.50 184 LEU A CA 1
ATOM 1451 C C . LEU A 1 184 ? -2.520 -2.676 14.799 1.00 96.50 184 LEU A C 1
ATOM 1453 O O . LEU A 1 184 ? -3.385 -3.084 15.571 1.00 96.50 184 LEU A O 1
ATOM 1457 N N . GLN A 1 185 ? -1.413 -2.067 15.229 1.00 95.94 185 GLN A N 1
ATOM 1458 C CA . GLN A 1 185 ? -1.087 -1.904 16.647 1.00 95.94 185 GLN A CA 1
ATOM 1459 C C . GLN A 1 185 ? -2.029 -0.937 17.389 1.00 95.94 185 GLN A C 1
ATOM 1461 O O . GLN A 1 185 ? -2.376 -1.159 18.552 1.00 95.94 185 GLN A O 1
ATOM 1466 N N . GLU A 1 186 ? -2.466 0.141 16.740 1.00 94.81 186 GLU A N 1
ATOM 1467 C CA . GLU A 1 186 ? -3.452 1.069 17.298 1.00 94.81 186 GLU A CA 1
ATOM 1468 C C . GLU A 1 186 ? -4.790 0.346 17.527 1.00 94.81 186 GLU A C 1
ATOM 1470 O O . GLU A 1 186 ? -5.343 0.376 18.630 1.00 94.81 186 GLU A O 1
ATOM 1475 N N . LYS A 1 187 ? -5.257 -0.421 16.533 1.00 91.38 187 LYS A N 1
ATOM 1476 C CA . LYS A 1 187 ? -6.487 -1.213 16.649 1.00 91.38 187 LYS A CA 1
ATOM 1477 C C . LYS A 1 187 ? -6.375 -2.321 17.702 1.00 91.38 187 LYS A C 1
ATOM 1479 O O . LYS A 1 187 ? -7.314 -2.486 18.480 1.00 91.38 187 LYS A O 1
ATOM 1484 N N . THR A 1 188 ? -5.259 -3.052 17.797 1.00 91.19 188 THR A N 1
ATOM 1485 C CA . THR A 1 188 ? -5.081 -4.062 18.863 1.00 91.19 188 THR A CA 1
ATOM 1486 C C . THR A 1 188 ? -5.098 -3.437 20.252 1.00 91.19 188 THR A C 1
ATOM 1488 O O . THR A 1 188 ? -5.638 -4.033 21.184 1.00 91.19 188 THR A O 1
ATOM 1491 N N . THR A 1 189 ? -4.564 -2.223 20.399 1.00 91.75 189 THR A N 1
ATOM 1492 C CA . THR A 1 189 ? -4.605 -1.477 21.662 1.00 91.75 189 THR A CA 1
ATOM 1493 C C . THR A 1 189 ? -6.042 -1.142 22.059 1.00 91.75 189 THR A C 1
ATOM 1495 O O . THR A 1 189 ? -6.404 -1.324 23.221 1.00 91.75 189 THR A O 1
ATOM 1498 N N . PHE A 1 190 ? -6.891 -0.748 21.105 1.00 89.00 190 PHE A N 1
ATOM 1499 C CA . PHE A 1 190 ? -8.319 -0.547 21.370 1.00 89.00 190 PHE A CA 1
ATOM 1500 C C . PHE A 1 190 ? -9.030 -1.853 21.735 1.00 89.00 190 PHE A C 1
ATOM 1502 O O . PHE A 1 190 ? -9.802 -1.877 22.693 1.00 89.00 190 PHE A O 1
ATOM 1509 N N . LEU A 1 191 ? -8.729 -2.951 21.033 1.00 87.81 191 LEU A N 1
ATOM 1510 C CA . LEU A 1 191 ? -9.342 -4.255 21.295 1.00 87.81 191 LEU A CA 1
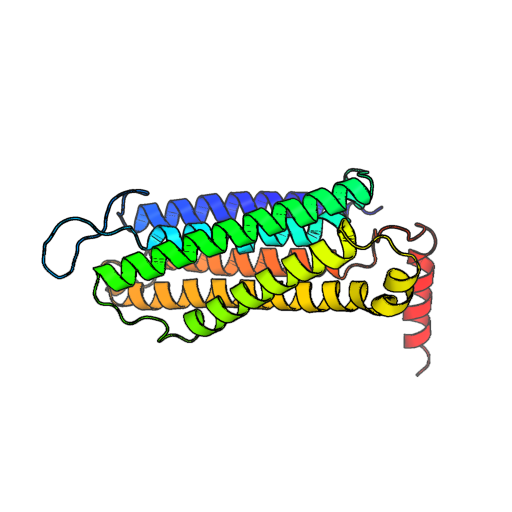ATOM 1511 C C . LEU A 1 191 ? -9.012 -4.790 22.693 1.00 87.81 191 LEU A C 1
ATOM 1513 O O . LEU A 1 191 ? -9.894 -5.331 23.353 1.00 87.81 191 LEU A O 1
ATOM 1517 N N . LYS A 1 192 ? -7.785 -4.588 23.194 1.00 88.44 192 LYS A N 1
ATOM 1518 C CA . LYS A 1 192 ? -7.390 -4.981 24.562 1.00 88.44 192 LYS A CA 1
ATOM 1519 C C . LYS A 1 192 ? -8.274 -4.364 25.651 1.00 88.44 192 LYS A C 1
ATOM 1521 O O . LYS A 1 192 ? -8.418 -4.960 26.710 1.00 88.44 192 LYS A O 1
ATOM 1526 N N . GLY A 1 193 ? -8.865 -3.196 25.402 1.00 84.50 193 GLY A N 1
ATOM 1527 C CA . GLY A 1 193 ? -9.783 -2.538 26.335 1.00 84.50 193 GLY A CA 1
ATOM 1528 C C . GLY A 1 193 ? -11.232 -3.029 26.258 1.00 84.50 193 GLY A C 1
ATOM 1529 O O . GLY A 1 193 ? -12.047 -2.627 27.084 1.00 84.50 193 GLY A O 1
ATOM 1530 N N . SER A 1 194 ? -11.577 -3.878 25.285 1.00 83.50 194 SER A N 1
ATOM 1531 C CA . SER A 1 194 ? -12.956 -4.305 25.014 1.00 83.50 194 SER A CA 1
ATOM 1532 C C . SER A 1 194 ? -13.149 -5.819 25.178 1.00 83.50 194 SER A C 1
ATOM 1534 O O . SER A 1 194 ? -12.284 -6.595 24.765 1.00 83.50 194 SER A O 1
ATOM 1536 N N . PRO A 1 195 ? -14.276 -6.293 25.743 1.00 81.50 195 PRO A N 1
ATOM 1537 C CA . PRO A 1 195 ? -14.626 -7.713 25.717 1.00 81.50 195 PRO A CA 1
ATOM 1538 C C . PRO A 1 195 ? -14.738 -8.247 24.272 1.00 81.50 195 PRO A C 1
ATOM 1540 O O . PRO A 1 195 ? -15.226 -7.520 23.408 1.00 81.50 195 PRO A O 1
ATOM 1543 N N . PRO A 1 196 ? -14.325 -9.500 23.991 1.00 82.25 196 PRO A N 1
ATOM 1544 C CA . PRO A 1 196 ? -13.799 -10.497 24.933 1.00 82.25 196 PRO A CA 1
ATOM 1545 C C . PRO A 1 196 ? -12.298 -10.338 25.247 1.00 82.25 196 PRO A C 1
ATOM 1547 O O . PRO A 1 196 ? -11.781 -10.989 26.153 1.00 82.25 196 PRO A O 1
ATOM 1550 N N . CYS A 1 197 ? -11.588 -9.477 24.520 1.00 87.38 197 CYS A N 1
ATOM 1551 C CA . CYS A 1 197 ? -10.132 -9.344 24.585 1.00 87.38 197 CYS A CA 1
ATOM 1552 C C . CYS A 1 197 ? -9.599 -8.727 25.885 1.00 87.38 197 CYS A C 1
ATOM 1554 O O . CYS A 1 197 ? -8.456 -8.988 26.249 1.00 87.38 197 CYS A O 1
ATOM 1556 N N . ALA A 1 198 ? -10.427 -7.988 26.627 1.00 88.44 198 ALA A N 1
ATOM 1557 C CA . ALA A 1 198 ? -10.078 -7.506 27.965 1.00 88.44 198 ALA A CA 1
ATOM 1558 C C . ALA A 1 198 ? -9.833 -8.642 28.980 1.00 88.44 198 ALA A C 1
ATOM 1560 O O . ALA A 1 198 ? -9.052 -8.472 29.912 1.00 88.44 198 ALA A O 1
ATOM 1561 N N . ALA A 1 199 ? -10.476 -9.802 28.800 1.00 87.81 199 ALA A N 1
ATOM 1562 C CA . ALA A 1 199 ? -10.361 -10.949 29.707 1.00 87.81 199 ALA A CA 1
ATOM 1563 C C . ALA A 1 199 ? -9.378 -12.027 29.214 1.00 87.81 199 ALA A C 1
ATOM 1565 O O . ALA A 1 199 ? -8.993 -12.906 29.980 1.00 87.81 199 ALA A O 1
ATOM 1566 N N . ASN A 1 200 ? -8.980 -11.984 27.940 1.00 87.44 200 ASN A N 1
ATOM 1567 C CA . ASN A 1 200 ? -8.106 -12.980 27.329 1.00 87.44 200 ASN A CA 1
ATOM 1568 C C . ASN A 1 200 ? -7.063 -12.308 26.429 1.00 87.44 200 ASN A C 1
ATOM 1570 O O . ASN A 1 200 ? -7.373 -11.877 25.317 1.00 87.44 200 ASN A O 1
ATOM 1574 N N . ALA A 1 201 ? -5.806 -12.303 26.884 1.00 82.38 201 ALA A N 1
ATOM 1575 C CA . ALA A 1 201 ? -4.675 -11.759 26.132 1.00 82.38 201 ALA A CA 1
ATOM 1576 C C . ALA A 1 201 ? -4.450 -12.453 24.772 1.00 82.38 201 ALA A C 1
ATOM 1578 O O . ALA A 1 201 ? -3.891 -11.843 23.862 1.00 82.38 201 ALA A O 1
ATOM 1579 N N . PHE A 1 202 ? -4.918 -13.697 24.618 1.00 87.25 202 PHE A N 1
ATOM 1580 C CA . PHE A 1 202 ? -4.874 -14.483 23.382 1.00 87.25 202 PHE A CA 1
ATOM 1581 C C . PHE A 1 202 ? -6.241 -14.565 22.688 1.00 87.25 202 PHE A C 1
ATOM 1583 O O . PHE A 1 202 ? -6.560 -15.567 22.047 1.00 87.25 202 PHE A O 1
ATOM 1590 N N . CYS A 1 203 ? -7.083 -13.534 22.808 1.00 90.88 203 CYS A N 1
ATOM 1591 C CA . CYS A 1 203 ? -8.319 -13.486 22.032 1.00 90.88 203 CYS A CA 1
ATOM 1592 C C . CYS A 1 203 ? -8.019 -13.537 20.519 1.00 90.88 203 CYS A C 1
ATOM 1594 O O . CYS A 1 203 ? -7.021 -12.990 20.038 1.00 90.88 203 CYS A O 1
ATOM 1596 N N . SER A 1 204 ? -8.909 -14.171 19.753 1.00 92.19 204 SER A N 1
ATOM 1597 C CA . SER A 1 204 ? -8.714 -14.429 18.320 1.00 92.19 204 SER A CA 1
ATOM 1598 C C . SER A 1 204 ? -8.461 -13.162 17.496 1.00 92.19 204 SER A C 1
ATOM 1600 O O . SER A 1 204 ? -7.668 -13.193 16.559 1.00 92.19 204 SER A O 1
ATOM 1602 N N . GLN A 1 205 ? -9.071 -12.036 17.876 1.00 91.19 205 GLN A N 1
ATOM 1603 C CA . GLN A 1 205 ? -8.899 -10.747 17.200 1.00 91.19 205 GLN A CA 1
ATOM 1604 C C . GLN A 1 205 ? -7.458 -10.216 17.328 1.00 91.19 205 GLN A C 1
ATOM 1606 O O . GLN A 1 205 ? -6.854 -9.821 16.333 1.00 91.19 205 GLN A O 1
ATOM 1611 N N . ILE A 1 206 ? -6.875 -10.256 18.535 1.00 92.44 206 ILE A N 1
ATOM 1612 C CA . ILE A 1 206 ? -5.483 -9.833 18.773 1.00 92.44 206 ILE A CA 1
ATOM 1613 C C . ILE A 1 206 ? -4.513 -10.793 18.081 1.00 92.44 206 ILE A C 1
ATOM 1615 O O . ILE A 1 206 ? -3.562 -10.349 17.441 1.00 92.44 206 ILE A O 1
ATOM 1619 N N . VAL A 1 207 ? -4.755 -12.105 18.172 1.00 94.81 207 VAL A N 1
ATOM 1620 C CA . VAL A 1 207 ? -3.904 -13.114 17.521 1.00 94.81 207 VAL A CA 1
ATOM 1621 C C . VAL A 1 207 ? -3.893 -12.919 16.003 1.00 94.81 207 VAL A C 1
ATOM 1623 O O . VAL A 1 207 ? -2.818 -12.903 15.407 1.00 94.81 207 VAL A O 1
ATOM 1626 N N . ALA A 1 208 ? -5.053 -12.699 15.378 1.00 94.75 208 ALA A N 1
ATOM 1627 C CA . ALA A 1 208 ? -5.138 -12.445 13.942 1.00 94.75 208 ALA A CA 1
ATOM 1628 C C . ALA A 1 208 ? -4.375 -11.172 13.534 1.00 94.75 208 ALA A C 1
ATOM 1630 O O . ALA A 1 208 ? -3.591 -11.207 12.586 1.00 94.75 208 ALA A O 1
ATOM 1631 N N . ALA A 1 209 ? -4.522 -10.074 14.281 1.00 94.50 209 ALA A N 1
ATOM 1632 C CA . ALA A 1 209 ? -3.783 -8.836 14.024 1.00 94.50 209 ALA A CA 1
ATOM 1633 C C . ALA A 1 209 ? -2.258 -8.985 14.209 1.00 94.50 209 ALA A C 1
ATOM 1635 O O . ALA A 1 209 ? -1.478 -8.405 13.447 1.00 94.50 209 ALA A O 1
ATOM 1636 N N . ASN A 1 210 ? -1.812 -9.799 15.170 1.00 95.56 210 ASN A N 1
ATOM 1637 C CA . ASN A 1 210 ? -0.395 -10.132 15.336 1.00 95.56 210 ASN A CA 1
ATOM 1638 C C . ASN A 1 210 ? 0.135 -10.953 14.152 1.00 95.56 210 ASN A C 1
ATOM 1640 O O . ASN A 1 210 ? 1.214 -10.656 13.642 1.00 95.56 210 ASN A O 1
ATOM 1644 N N . ILE A 1 211 ? -0.628 -11.947 13.679 1.00 97.56 211 ILE A N 1
ATOM 1645 C CA . ILE A 1 211 ? -0.270 -12.736 12.490 1.00 97.56 211 ILE A CA 1
ATOM 1646 C C . ILE A 1 211 ? -0.163 -11.824 11.265 1.00 97.56 211 ILE A C 1
ATOM 1648 O O . ILE A 1 211 ? 0.834 -11.897 10.550 1.00 97.56 211 ILE A O 1
ATOM 1652 N N . LEU A 1 212 ? -1.128 -10.921 11.052 1.00 98.06 212 LEU A N 1
ATOM 1653 C CA . LEU A 1 212 ? -1.044 -9.909 9.993 1.00 98.06 212 LEU A CA 1
ATOM 1654 C C . LEU A 1 212 ? 0.225 -9.067 10.143 1.00 98.06 212 LEU A C 1
ATOM 1656 O O . LEU A 1 212 ? 0.967 -8.907 9.185 1.00 98.06 212 LEU A O 1
ATOM 1660 N N . SER A 1 213 ? 0.551 -8.598 11.345 1.00 98.06 213 SER A N 1
ATOM 1661 C CA . SER A 1 213 ? 1.762 -7.793 11.557 1.00 98.06 213 SER A CA 1
ATOM 1662 C C . SER A 1 213 ? 3.040 -8.547 11.158 1.00 98.06 213 SER A C 1
ATOM 1664 O O . SER A 1 213 ? 3.897 -7.994 10.469 1.00 98.06 213 SER A O 1
ATOM 1666 N N . VAL A 1 214 ? 3.146 -9.834 11.509 1.00 98.31 214 VAL A N 1
ATOM 1667 C CA . VAL A 1 214 ? 4.269 -10.692 11.093 1.00 98.31 214 VAL A CA 1
ATOM 1668 C C . VAL A 1 214 ? 4.282 -10.891 9.576 1.00 98.31 214 VAL A C 1
ATOM 1670 O O . VAL A 1 214 ? 5.333 -10.741 8.952 1.00 98.31 214 VAL A O 1
ATOM 1673 N N . LEU A 1 215 ? 3.130 -11.172 8.960 1.00 98.50 215 LEU A N 1
ATOM 1674 C CA . LEU A 1 215 ? 3.022 -11.331 7.508 1.00 98.50 215 LEU A CA 1
ATOM 1675 C C . LEU A 1 215 ? 3.464 -10.065 6.763 1.00 98.50 215 LEU A C 1
ATOM 1677 O O . LEU A 1 215 ? 4.221 -10.176 5.802 1.00 98.50 215 LEU A O 1
ATOM 1681 N N . ALA A 1 216 ? 3.066 -8.873 7.220 1.00 98.50 216 ALA A N 1
ATOM 1682 C CA . ALA A 1 216 ? 3.481 -7.603 6.617 1.00 98.50 216 ALA A CA 1
ATOM 1683 C C . ALA A 1 216 ? 5.006 -7.450 6.636 1.00 98.50 216 ALA A C 1
ATOM 1685 O O . ALA A 1 216 ? 5.598 -7.088 5.620 1.00 98.50 216 ALA A O 1
ATOM 1686 N N . VAL A 1 217 ? 5.653 -7.770 7.762 1.00 98.31 217 VAL A N 1
ATOM 1687 C CA . VAL A 1 217 ? 7.118 -7.706 7.885 1.00 98.31 217 VAL A CA 1
ATOM 1688 C C . VAL A 1 217 ? 7.800 -8.708 6.953 1.00 98.31 217 VAL A C 1
ATOM 1690 O O . VAL A 1 217 ? 8.755 -8.343 6.265 1.00 98.31 217 VAL A O 1
ATOM 1693 N N . VAL A 1 218 ? 7.311 -9.951 6.885 1.00 98.25 218 VAL A N 1
ATOM 1694 C CA . VAL A 1 218 ? 7.884 -10.991 6.011 1.00 98.25 218 VAL A CA 1
ATOM 1695 C C . VAL A 1 218 ? 7.733 -10.610 4.536 1.00 98.25 218 VAL A C 1
ATOM 1697 O O . VAL A 1 218 ? 8.705 -10.677 3.784 1.00 98.25 218 VAL A O 1
ATOM 1700 N N . ILE A 1 219 ? 6.549 -10.143 4.130 1.00 98.38 219 ILE A N 1
ATOM 1701 C CA . ILE A 1 219 ? 6.271 -9.669 2.767 1.00 98.38 219 ILE A CA 1
ATOM 1702 C C . ILE A 1 219 ? 7.172 -8.481 2.415 1.00 98.38 219 ILE A C 1
ATOM 1704 O O . ILE A 1 219 ? 7.805 -8.479 1.358 1.00 98.38 219 ILE A O 1
ATOM 1708 N N . ALA A 1 220 ? 7.269 -7.484 3.299 1.00 97.62 220 ALA A N 1
ATOM 1709 C CA . ALA A 1 220 ? 8.118 -6.318 3.088 1.00 97.62 220 ALA A CA 1
ATOM 1710 C C . ALA A 1 220 ? 9.589 -6.717 2.937 1.00 97.62 220 ALA A C 1
ATOM 1712 O O . ALA A 1 220 ? 10.244 -6.285 1.991 1.00 97.62 220 ALA A O 1
ATOM 1713 N N . THR A 1 221 ? 10.084 -7.590 3.815 1.00 95.81 221 THR A N 1
ATOM 1714 C CA . THR A 1 221 ? 11.470 -8.074 3.790 1.00 95.81 221 THR A CA 1
ATOM 1715 C C . THR A 1 221 ? 11.776 -8.816 2.492 1.00 95.81 221 THR A C 1
ATOM 1717 O O . THR A 1 221 ? 12.768 -8.506 1.837 1.00 95.81 221 THR A O 1
ATOM 1720 N N . LEU A 1 222 ? 10.908 -9.741 2.071 1.00 95.06 222 LEU A N 1
ATOM 1721 C CA . LEU A 1 222 ? 11.097 -10.498 0.833 1.00 95.06 222 LEU A CA 1
ATOM 1722 C C . LEU A 1 222 ? 11.047 -9.589 -0.404 1.00 95.06 222 LEU A C 1
ATOM 1724 O O . LEU A 1 222 ? 11.874 -9.721 -1.305 1.00 95.06 222 LEU A O 1
ATOM 1728 N N . ALA A 1 223 ? 10.127 -8.623 -0.429 1.00 95.06 223 ALA A N 1
ATOM 1729 C CA . ALA A 1 223 ? 10.045 -7.646 -1.508 1.00 95.06 223 ALA A CA 1
ATOM 1730 C C . ALA A 1 223 ? 11.308 -6.779 -1.595 1.00 95.06 223 ALA A C 1
ATOM 1732 O O . ALA A 1 223 ? 11.861 -6.614 -2.679 1.00 95.06 223 ALA A O 1
ATOM 1733 N N . ILE A 1 224 ? 11.808 -6.264 -0.467 1.00 93.88 224 ILE A N 1
ATOM 1734 C CA . ILE A 1 224 ? 13.059 -5.497 -0.444 1.00 93.88 224 ILE A CA 1
ATOM 1735 C C . ILE A 1 224 ? 14.237 -6.366 -0.878 1.00 93.88 224 ILE A C 1
ATOM 1737 O O . ILE A 1 224 ? 15.013 -5.917 -1.716 1.00 93.88 224 ILE A O 1
ATOM 1741 N N . ALA A 1 225 ? 14.339 -7.605 -0.389 1.00 91.44 225 ALA A N 1
ATOM 1742 C CA . ALA A 1 225 ? 15.387 -8.541 -0.792 1.00 91.44 225 ALA A CA 1
ATOM 1743 C C . ALA A 1 225 ? 15.409 -8.747 -2.319 1.00 91.44 225 ALA A C 1
ATOM 1745 O O . ALA A 1 225 ? 16.468 -8.662 -2.936 1.00 91.44 225 ALA A O 1
ATOM 1746 N N . LEU A 1 226 ? 14.242 -8.915 -2.953 1.00 89.81 226 LEU A N 1
ATOM 1747 C CA . LEU A 1 226 ? 14.131 -9.011 -4.415 1.00 89.81 226 LEU A CA 1
ATOM 1748 C C . LEU A 1 226 ? 14.539 -7.719 -5.136 1.00 89.81 226 LEU A C 1
ATOM 1750 O O . LEU A 1 226 ? 15.108 -7.762 -6.226 1.00 89.81 226 LEU A O 1
ATOM 1754 N N . LEU A 1 227 ? 14.234 -6.561 -4.553 1.00 89.00 227 LEU A N 1
ATOM 1755 C CA . LEU A 1 227 ? 14.550 -5.266 -5.151 1.00 89.00 227 LEU A CA 1
ATOM 1756 C C . LEU A 1 227 ? 16.043 -4.934 -5.097 1.00 89.00 227 LEU A C 1
ATOM 1758 O O . LEU A 1 227 ? 16.555 -4.346 -6.058 1.00 89.00 227 LEU A O 1
ATOM 1762 N N . VAL A 1 228 ? 16.716 -5.299 -4.002 1.00 87.69 228 VAL A N 1
ATOM 1763 C CA . VAL A 1 228 ? 18.149 -5.041 -3.786 1.00 87.69 228 VAL A CA 1
ATOM 1764 C C . VAL A 1 228 ? 19.050 -6.144 -4.332 1.00 87.69 228 VAL A C 1
ATOM 1766 O O . VAL A 1 228 ? 20.237 -5.901 -4.502 1.00 87.69 228 VAL A O 1
ATOM 1769 N N . SER A 1 229 ? 18.512 -7.329 -4.637 1.00 81.62 229 SER A N 1
ATOM 1770 C CA . SER A 1 229 ? 19.297 -8.407 -5.240 1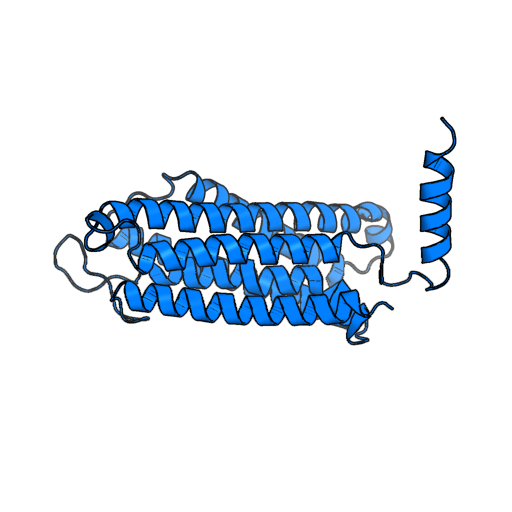.00 81.62 229 SER A CA 1
ATOM 1771 C C . SER A 1 229 ? 19.875 -7.988 -6.598 1.00 81.62 229 SER A C 1
A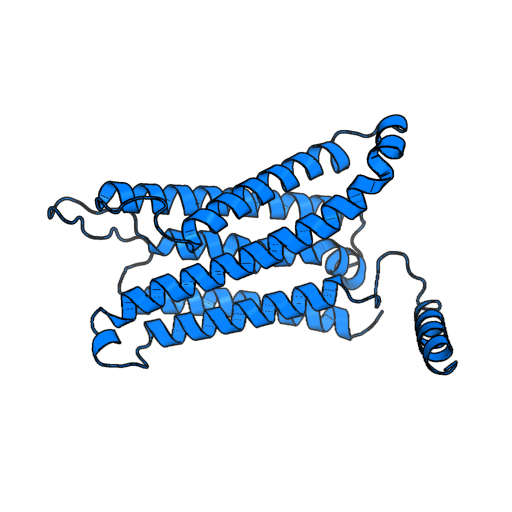TOM 1773 O O . SER A 1 229 ? 19.164 -7.483 -7.477 1.00 81.62 229 SER A O 1
ATOM 1775 N N . GLU A 1 230 ? 21.173 -8.216 -6.787 1.00 68.69 230 GLU A N 1
ATOM 1776 C CA . GLU A 1 230 ? 21.836 -8.072 -8.089 1.00 68.69 230 GLU A CA 1
ATOM 1777 C C . GLU A 1 230 ? 21.539 -9.276 -9.001 1.00 68.69 230 GLU A C 1
ATOM 1779 O O . GLU A 1 230 ? 21.542 -9.153 -10.227 1.00 68.69 230 GLU A O 1
ATOM 1784 N N . GLU A 1 231 ? 21.171 -10.423 -8.421 1.00 59.62 231 GLU A N 1
ATOM 1785 C CA . GLU A 1 231 ? 20.866 -11.635 -9.171 1.00 59.62 231 GLU A CA 1
ATOM 1786 C C . GLU A 1 231 ? 19.590 -11.450 -10.008 1.00 59.62 231 GLU A C 1
ATOM 1788 O O . GLU A 1 231 ? 18.496 -11.192 -9.501 1.00 59.62 231 GLU A O 1
ATOM 1793 N N . GLY A 1 232 ? 19.730 -11.574 -11.329 1.00 56.22 232 GLY A N 1
ATOM 1794 C CA . GLY A 1 232 ? 18.613 -11.430 -12.256 1.00 56.22 232 GLY A CA 1
ATOM 1795 C C . GLY A 1 232 ? 18.161 -9.983 -12.491 1.00 56.22 232 GLY A C 1
ATOM 1796 O O . GLY A 1 232 ? 16.988 -9.724 -12.771 1.00 56.22 232 GLY A O 1
ATOM 1797 N N . ARG A 1 233 ? 19.072 -9.015 -12.369 1.00 63.03 233 ARG A N 1
ATOM 1798 C CA . ARG A 1 233 ? 18.811 -7.633 -12.772 1.00 63.03 233 ARG A CA 1
ATOM 1799 C C . ARG A 1 233 ? 18.581 -7.531 -14.291 1.00 63.03 233 ARG A C 1
ATOM 1801 O O . ARG A 1 233 ? 19.385 -8.076 -15.047 1.00 63.03 233 ARG A O 1
ATOM 1808 N N . PRO A 1 234 ? 17.524 -6.833 -14.760 1.00 56.91 234 PRO A N 1
ATOM 1809 C CA . PRO A 1 234 ? 17.291 -6.657 -16.192 1.00 56.91 234 PRO A CA 1
ATOM 1810 C C . PRO A 1 234 ? 18.515 -6.032 -16.877 1.00 56.91 234 PRO A C 1
ATOM 1812 O O . PRO A 1 234 ? 18.945 -4.939 -16.499 1.00 56.91 234 PRO A O 1
ATOM 1815 N N . GLY A 1 235 ? 19.085 -6.747 -17.852 1.00 55.44 235 GLY A N 1
ATOM 1816 C CA . GLY A 1 235 ? 20.242 -6.308 -18.642 1.00 55.44 235 GLY A CA 1
ATOM 1817 C C . GLY A 1 235 ? 21.631 -6.697 -18.117 1.00 55.44 235 GLY A C 1
ATOM 1818 O O . GLY A 1 235 ? 22.603 -6.237 -18.702 1.00 55.44 235 GLY A O 1
ATOM 1819 N N . MET A 1 236 ? 21.750 -7.507 -17.057 1.00 52.59 236 MET A N 1
ATOM 1820 C CA . MET A 1 236 ? 23.040 -8.060 -16.607 1.00 52.59 236 MET A CA 1
ATOM 1821 C C . MET A 1 236 ? 23.302 -9.415 -17.282 1.00 52.59 236 MET A C 1
ATOM 1823 O O . MET A 1 236 ? 22.450 -10.307 -17.211 1.00 52.59 236 MET A O 1
ATOM 1827 N N . ASP A 1 237 ? 24.452 -9.567 -17.948 1.00 54.31 237 ASP A N 1
ATOM 1828 C CA . ASP A 1 237 ? 24.860 -10.843 -18.552 1.00 54.31 237 ASP A CA 1
ATOM 1829 C C . ASP A 1 237 ? 25.072 -11.882 -17.430 1.00 54.31 237 ASP A C 1
ATOM 1831 O O . ASP A 1 237 ? 25.755 -11.585 -16.444 1.00 54.31 237 ASP A O 1
ATOM 1835 N N . PRO A 1 238 ? 24.512 -13.104 -17.533 1.00 56.59 238 PRO A N 1
ATOM 1836 C CA . PRO A 1 238 ? 24.799 -14.201 -16.610 1.00 56.59 238 PRO A CA 1
ATOM 1837 C C . PRO A 1 238 ? 26.292 -14.439 -16.310 1.00 56.59 238 PRO A C 1
ATOM 1839 O O . PRO A 1 238 ? 26.597 -14.992 -15.254 1.00 56.59 238 PRO A O 1
ATOM 1842 N N . GLN A 1 239 ? 27.210 -14.037 -17.198 1.00 58.66 239 GLN A N 1
ATOM 1843 C CA . GLN A 1 239 ? 28.660 -14.140 -16.989 1.00 58.66 239 GLN A CA 1
ATOM 1844 C C . GLN A 1 239 ? 29.283 -13.000 -16.160 1.00 58.66 239 GLN A C 1
ATOM 1846 O O . GLN A 1 239 ? 30.397 -13.161 -15.665 1.00 58.66 239 GLN A O 1
ATOM 1851 N N . GLU A 1 240 ? 28.589 -11.877 -15.952 1.00 56.88 240 GLU A N 1
ATOM 1852 C CA . GLU A 1 240 ? 29.099 -10.746 -15.158 1.00 56.88 240 GLU A CA 1
ATOM 1853 C C . GLU A 1 240 ? 28.880 -10.926 -13.646 1.00 56.88 240 GLU A C 1
ATOM 1855 O O . GLU A 1 240 ? 29.668 -10.425 -12.844 1.00 56.88 240 GLU A O 1
ATOM 1860 N N . VAL A 1 241 ? 27.856 -11.687 -13.236 1.00 58.16 241 VAL A N 1
ATOM 1861 C CA . VAL A 1 241 ? 27.529 -11.917 -11.813 1.00 58.16 241 VAL A CA 1
ATOM 1862 C C . VAL A 1 241 ? 28.692 -12.575 -11.043 1.00 58.16 241 VAL A C 1
ATOM 1864 O O . VAL A 1 241 ? 29.066 -12.056 -9.990 1.00 58.16 241 VAL A O 1
ATOM 1867 N N . PRO A 1 242 ? 29.343 -13.645 -11.552 1.00 59.91 242 PRO A N 1
ATOM 1868 C CA . PRO A 1 242 ? 30.492 -14.247 -10.873 1.00 59.91 242 PRO A CA 1
ATOM 1869 C C . PRO A 1 242 ? 31.712 -13.315 -10.797 1.00 59.91 242 PRO A C 1
ATOM 1871 O O . PRO A 1 242 ? 32.505 -13.423 -9.863 1.00 59.91 242 PRO A O 1
ATOM 1874 N N . LEU A 1 243 ? 31.870 -12.404 -11.765 1.00 58.38 243 LEU A N 1
ATOM 1875 C CA . LEU A 1 243 ? 32.985 -11.455 -11.818 1.00 58.38 243 LEU A CA 1
ATOM 1876 C C . LEU A 1 243 ? 32.841 -10.354 -10.764 1.00 58.38 243 LEU A C 1
ATOM 1878 O O . LEU A 1 243 ? 33.809 -10.042 -10.076 1.00 58.38 243 LEU A O 1
ATOM 1882 N N . LEU A 1 244 ? 31.632 -9.815 -10.589 1.00 59.47 244 LEU A N 1
ATOM 1883 C CA . LEU A 1 244 ? 31.347 -8.809 -9.562 1.00 59.47 244 LEU A CA 1
ATOM 1884 C C . LEU A 1 244 ? 31.480 -9.387 -8.149 1.00 59.47 244 LEU A C 1
ATOM 1886 O O . LEU A 1 244 ? 32.044 -8.738 -7.267 1.00 59.47 244 LEU A O 1
ATOM 1890 N N . ASP A 1 245 ? 31.043 -10.631 -7.947 1.00 58.91 245 ASP A N 1
ATOM 1891 C CA . ASP A 1 245 ? 31.235 -11.349 -6.686 1.00 58.91 245 ASP A CA 1
ATOM 1892 C C . ASP A 1 245 ? 32.718 -11.622 -6.395 1.00 58.91 245 ASP A C 1
ATOM 1894 O O . ASP A 1 245 ? 33.147 -11.551 -5.239 1.00 58.91 245 ASP A O 1
ATOM 1898 N N . ALA A 1 246 ? 33.515 -11.924 -7.423 1.00 60.72 246 ALA A N 1
ATOM 1899 C CA . ALA A 1 246 ? 34.959 -12.097 -7.291 1.00 60.72 246 ALA A CA 1
ATOM 1900 C C . ALA A 1 246 ? 35.669 -10.767 -6.993 1.00 60.72 246 ALA A C 1
ATOM 1902 O O . ALA A 1 246 ? 36.567 -10.726 -6.154 1.00 60.72 246 ALA A O 1
ATOM 1903 N N . GLU A 1 247 ? 35.244 -9.667 -7.613 1.00 62.62 247 GLU A N 1
ATOM 1904 C CA . GLU A 1 247 ? 35.813 -8.336 -7.397 1.00 62.62 247 GLU A CA 1
ATOM 1905 C C . GLU A 1 247 ? 35.458 -7.771 -6.011 1.00 62.62 247 GLU A C 1
ATOM 1907 O O . GLU A 1 247 ? 36.309 -7.189 -5.334 1.00 62.62 247 GLU A O 1
ATOM 1912 N N . ALA A 1 248 ? 34.231 -8.009 -5.535 1.00 60.78 248 ALA A N 1
ATOM 1913 C CA . ALA A 1 248 ? 33.804 -7.659 -4.181 1.00 60.78 248 ALA A CA 1
ATOM 1914 C C . ALA A 1 248 ? 34.571 -8.455 -3.110 1.00 60.78 248 ALA A C 1
ATOM 1916 O O . ALA A 1 248 ? 34.968 -7.891 -2.088 1.00 60.78 248 ALA A O 1
ATOM 1917 N N . ARG A 1 249 ? 34.844 -9.745 -3.356 1.00 64.81 249 ARG A N 1
ATOM 1918 C CA . ARG A 1 249 ? 35.679 -10.576 -2.469 1.00 64.81 249 ARG A CA 1
ATOM 1919 C C . ARG A 1 249 ? 37.155 -10.181 -2.523 1.00 64.81 249 ARG A C 1
ATOM 1921 O O . ARG A 1 249 ? 37.791 -10.124 -1.476 1.00 64.81 249 ARG A O 1
ATOM 1928 N N . GLY A 1 250 ? 37.679 -9.847 -3.703 1.00 55.72 250 GLY A N 1
ATOM 1929 C CA . GLY A 1 250 ? 39.070 -9.428 -3.893 1.00 55.72 250 GLY A CA 1
ATOM 1930 C C . GLY A 1 250 ? 39.412 -8.097 -3.217 1.00 55.72 250 GLY A C 1
ATOM 1931 O O . GLY A 1 250 ? 40.526 -7.931 -2.728 1.00 55.72 250 GLY A O 1
ATOM 1932 N N . ARG A 1 251 ? 38.448 -7.171 -3.109 1.00 55.69 251 ARG A N 1
ATOM 1933 C CA . ARG A 1 251 ? 38.612 -5.920 -2.343 1.00 55.69 251 ARG A CA 1
ATOM 1934 C C . ARG A 1 251 ? 38.535 -6.106 -0.825 1.00 55.69 251 ARG A C 1
ATOM 1936 O O . ARG A 1 251 ? 38.966 -5.220 -0.098 1.00 55.69 251 ARG A O 1
ATOM 1943 N N . SER A 1 252 ? 37.997 -7.228 -0.340 1.00 53.25 252 SER A N 1
ATOM 1944 C CA . SER A 1 252 ? 37.917 -7.524 1.098 1.00 53.25 252 SER A CA 1
ATOM 1945 C C . SER A 1 252 ? 39.180 -8.197 1.651 1.00 53.25 252 SER A C 1
ATOM 1947 O O . SER A 1 252 ? 39.321 -8.281 2.867 1.00 53.25 252 SER A O 1
ATOM 1949 N N . THR A 1 253 ? 40.080 -8.685 0.791 1.00 53.94 253 THR A N 1
ATOM 1950 C CA . THR A 1 253 ? 41.328 -9.374 1.176 1.00 53.94 253 THR A CA 1
ATOM 1951 C C . THR A 1 253 ? 42.579 -8.492 1.103 1.00 53.94 253 THR A C 1
ATOM 1953 O O . THR A 1 253 ? 43.676 -8.968 1.372 1.00 53.94 253 THR A O 1
ATOM 1956 N N . THR A 1 254 ? 42.433 -7.218 0.739 1.00 52.75 254 THR A N 1
ATOM 1957 C CA . THR A 1 254 ? 43.499 -6.202 0.743 1.00 52.75 254 THR A CA 1
ATOM 1958 C C . THR A 1 254 ? 43.322 -5.239 1.918 1.00 52.75 254 THR A C 1
ATOM 1960 O O . THR A 1 254 ? 43.120 -4.043 1.729 1.00 52.75 254 THR A O 1
ATOM 1963 N N . ILE A 1 255 ? 43.383 -5.773 3.142 1.00 44.53 255 ILE A N 1
ATOM 1964 C CA . ILE A 1 255 ? 43.736 -5.038 4.370 1.00 44.53 255 ILE A CA 1
ATOM 1965 C C . ILE A 1 255 ? 44.658 -5.937 5.190 1.00 44.53 255 ILE A C 1
ATOM 1967 O O . ILE A 1 255 ? 44.298 -7.123 5.358 1.00 44.53 255 ILE A O 1
#

Radius of gyration: 21.44 Å; Cα contacts (8 Å, |Δi|>4): 248; chains: 1; bounding box: 73×38×56 Å

Sequence (255 aa):
MGFLSHSAGLVLRVLYIAWVVVILMWFSYEGLNWFDTEKKKDGGGGVVSFNFHPLFMSFAVVVLMTEAMVSYRLYEGTYGFTHSSSKRIHGGLQMVVLSFMAIGLYLVFKNHREKGIPHLYSAHSWLGIGVTILMALQLLGGILVFFVNSSSFFRQLLSFVPRVHRHVGMATYLLAMGVVLMGLQEKTTFLKGSPPCAANAFCSQIVAANILSVLAVVIATLAIALLVSEEGRPGMDPQEVPLLDAEARGRSTTI

Foldseek 3Di:
DDPVLVVLVVVLVVLLVVLVVLLVVLVVLVVADPADFDAAPVRDDGAGDLSLLLVLLCCLQLPLLLCLLCLLQCCCQPVVDDPVVSLCSSLVSLVSSLVSLVVSVVRNVRRCVRRVNDADPDPLRVLSVVLSVLSVVLSVLSCCQVPPDPDPVSCVVCVCVVVVSSVSSLVSSVSSLVSSLVVLVVVLVVVCVDPPNVVPVVRSNNVSSVVSNVSSVVSNVSSVCSNPDPPRDPPDDPVVVVVVVVVVVVVVPPD

Nearest PDB structures (foldseek):
  5zle-assembly1_A  TM=8.984E-01  e=1.536E-08  Homo sapiens
  4o79-assembly1_A  TM=8.602E-01  e=3.532E-07  Arabidopsis thaliana
  7e1v-assembly1_G  TM=3.646E-01  e=7.614E+00  Mycolicibacterium smegmatis MC2 51

Organism: NCBI:txid1411642

InterPro domains:
  IPR006593 Cytochrome b561/ferric reductase, transmembrane domain [PF03188] (53-190)
  IPR006593 Cytochrome b561/ferric reductase, transmembrane domain [PS50939] (11-228)
  IPR006593 Cytochrome b561/ferric reductase, transmembrane domain [SM00665] (52-184)
  IPR043205 Cytochrome b561/Cytochrome b reductase 1-like [PTHR10106] (10-230)

Mean predicted aligned error: 8.03 Å

Solvent-accessible surface area (backbone atoms only — not comparable to full-atom values): 13863 Å² total; per-residue (Å²): 126,62,73,64,61,56,51,49,58,52,49,49,52,53,49,41,51,49,48,51,55,45,56,56,50,29,42,59,65,68,71,50,57,97,82,47,55,37,80,32,85,84,70,58,72,69,34,63,41,61,66,51,23,64,50,30,38,41,46,17,52,69,40,36,41,44,51,27,69,45,26,57,52,48,33,36,61,66,68,68,41,51,69,71,54,28,49,50,48,27,53,51,34,47,53,51,21,52,50,30,38,52,50,15,49,53,45,40,54,49,28,28,60,69,55,73,43,84,75,77,81,47,72,44,45,54,52,43,52,52,40,52,50,52,50,51,51,51,51,52,52,46,45,47,56,77,70,66,56,82,51,72,67,60,52,62,78,44,62,60,47,66,59,50,52,52,55,53,48,54,51,47,50,54,50,44,53,51,32,50,45,42,46,47,51,53,51,44,56,56,42,45,76,32,86,72,29,55,82,31,91,77,27,68,50,49,50,36,46,51,51,48,44,52,49,51,52,52,51,51,50,54,50,49,51,63,70,70,43,71,80,58,41,92,90,64,57,85,77,50,58,65,51,52,56,50,52,59,51,56,64,70,70,73,122

Secondary structure (DSSP, 8-state):
--HHHHHHHHHHHHHHHHHHHHHHHHHHHHT--TTPPBPPTTS-S-B--TTHHHHHHHIIIIIIIHHHHHHIIIIIHTT---HHHHHHHHHHHHHHHHHHHHHH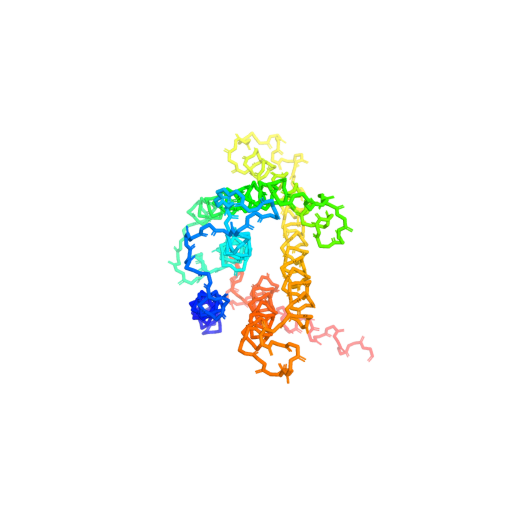HHHHHHHHHHHTPPSS-SHHHHHHHHHHHHHHHHHHHHHIIIII---HHHHHHTTTHHHHHHHHHHHHHHHHHHHHHHHHHHHHHHHHTSTTTTT-TT-HHHHHHHHHHHHHHHHHHHHHHHHH--TT-TT--TTTHHHHHHHHHHTTS--

pLDDT: mean 86.42, std 14.01, range [44.53, 98.69]